Protein AF-0000000067924119 (afdb_homodimer)

Radius of gyration: 19.91 Å; Cα contacts (8 Å, |Δi|>4): 159; chains: 2; bounding box: 33×67×45 Å

Organism: Mesorhizobium plurifarium (NCBI:txid69974)

Secondary structure (DSSP, 8-state):
-HHHH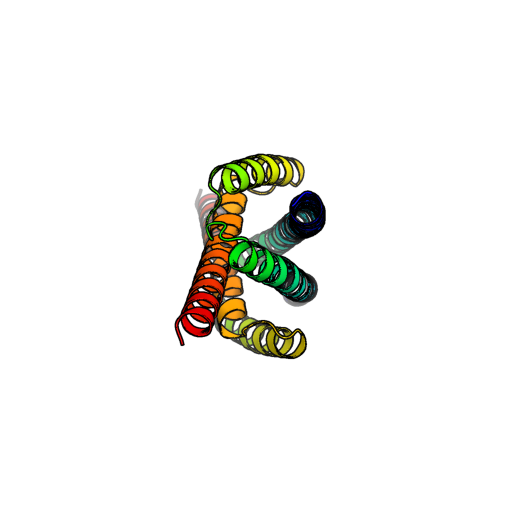HHHHHHHHHHHHHHHHHHHHHHHHHHHHHHHHHHHHHTT--S--HHHHHHHHHHHHHHHHHTT--HHHHHHHHHHHHHHHHHHHHHHHHHHHHHHH-/-HHHHHHHHHHHHHHHHHHHHHHHHHHHHHHHHHHHHHHHHHTT--S--HHHHHHHHHHHHHHHHHTT--HHHHHHHHHHHHHHHHHHHHHHHHHHHHHHH-

Sequence (204 aa):
MADARAILAGYRASIDNIDAALIHMLAERFRCTKAVGVLKAEHGLPPADPAREQQQIARLRQLANDAHLDPDFAEKFLNFVVREVIRHHEQIAAANGAAKAGMADARAILAGYRASIDNIDAALIHMLAERFRCTKAVGVLKAEHGLPPADPAREQQQIARLRQLANDAHLDPDFAEKFLNFVVREVIRHHEQIAAANGAAKAG

InterPro domains:
  IPR002701 Chorismate mutase II, prokaryotic-type [PF01817] (12-89)
  IPR002701 Chorismate mutase II, prokaryotic-type [PS51168] (2-93)
  IPR002701 Chorismate mutase II, prokaryotic-type [SM00830] (12-92)
  IPR010951 Chorismate mutase, bacteria [TIGR01795] (5-97)
  IPR036263 Chorismate mutase type II superfamily [SSF48600] (8-92)
  IPR036979 Chorismate mutase domain superfamily [G3DSA:1.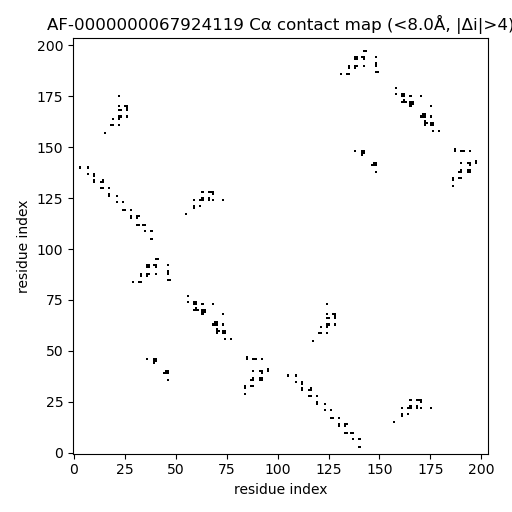20.59.10] (2-101)
  IPR051331 Chorismate mutase-related enzymes [PTHR38041] (10-96)

Nearest PDB structures (foldseek):
  3rmi-assembly1_A-2  TM=9.839E-01  e=6.856E-09  Bartonella henselae str. Houston-1
  5vht-assembly1_B  TM=9.269E-01  e=1.396E-03  Escherichia coli K-12
  2fp2-assembly1_A  TM=8.992E-01  e=6.748E-03  Mycobacterium tuberculosis
  5ts9-assembly1_A  TM=9.121E-01  e=1.150E-01  Paraburkholderia phymatum STM815
  8pni-assembly1_B  TM=8.993E-01  e=4.599E-01  Pseudomonas aeruginosa

Structure (mmCIF, N/CA/C/O backbone):
data_AF-0000000067924119-model_v1
#
loop_
_entity.id
_entity.type
_entity.pdbx_description
1 polymer 'chorismate mutase'
#
loop_
_atom_site.group_PDB
_atom_site.id
_atom_site.type_symbol
_atom_site.label_atom_id
_atom_site.label_alt_id
_atom_site.label_comp_id
_atom_site.label_asym_id
_atom_site.label_entity_id
_atom_site.label_seq_id
_atom_site.pdbx_PDB_ins_code
_atom_site.Cartn_x
_atom_site.Cartn_y
_atom_site.Cartn_z
_atom_site.occupancy
_atom_site.B_iso_or_equiv
_atom_site.auth_seq_id
_atom_site.auth_comp_id
_atom_site.auth_asym_id
_atom_site.auth_atom_id
_atom_site.pdbx_PDB_model_num
ATOM 1 N N . MET A 1 1 ? -7.078 -32.531 -7.367 1 58.53 1 MET A N 1
ATOM 2 C CA . MET A 1 1 ? -7.891 -31.312 -7.531 1 58.53 1 MET A CA 1
ATOM 3 C C . MET A 1 1 ? -8.227 -30.703 -6.176 1 58.53 1 MET A C 1
ATOM 5 O O . MET A 1 1 ? -8.094 -29.484 -5.992 1 58.53 1 MET A O 1
ATOM 9 N N . ALA A 1 2 ? -8.719 -31.531 -5.234 1 71.12 2 ALA A N 1
ATOM 10 C CA . ALA A 1 2 ? -9.062 -31.094 -3.883 1 71.12 2 ALA A CA 1
ATOM 11 C C . ALA A 1 2 ? -7.867 -30.453 -3.193 1 71.12 2 ALA A C 1
ATOM 13 O O . ALA A 1 2 ? -8.008 -29.422 -2.521 1 71.12 2 ALA A O 1
ATOM 14 N N . ASP A 1 3 ? -6.75 -30.844 -3.557 1 85.81 3 ASP A N 1
ATOM 15 C CA . ASP A 1 3 ? -5.523 -30.344 -2.947 1 85.81 3 ASP A CA 1
ATOM 16 C C . ASP A 1 3 ? -5.191 -28.938 -3.451 1 85.81 3 ASP A C 1
ATOM 18 O O . ASP A 1 3 ? -4.91 -28.031 -2.658 1 85.81 3 ASP A O 1
ATOM 22 N N . ALA A 1 4 ? -5.617 -28.703 -4.664 1 88.12 4 ALA A N 1
ATOM 23 C CA . ALA A 1 4 ? -5.328 -27.391 -5.254 1 88.12 4 ALA A CA 1
ATOM 24 C C . ALA A 1 4 ? -6.219 -26.312 -4.652 1 88.12 4 ALA A C 1
ATOM 26 O O . ALA A 1 4 ? -5.766 -25.203 -4.398 1 88.12 4 ALA A O 1
ATOM 27 N N . ARG A 1 5 ? -7.434 -26.719 -4.383 1 91.62 5 ARG A N 1
ATOM 28 C CA . ARG A 1 5 ? -8.375 -25.766 -3.807 1 91.62 5 ARG A CA 1
ATOM 29 C C . ARG A 1 5 ? -7.977 -25.391 -2.383 1 91.62 5 ARG A C 1
ATOM 31 O O . ARG A 1 5 ? -8.109 -24.234 -1.979 1 91.62 5 ARG A O 1
ATOM 38 N N . ALA A 1 6 ? -7.559 -26.359 -1.648 1 95.12 6 ALA A N 1
ATOM 39 C CA . ALA A 1 6 ? -7.125 -26.109 -0.274 1 95.12 6 ALA A CA 1
ATOM 40 C C . ALA A 1 6 ? -5.863 -25.25 -0.239 1 95.12 6 ALA A C 1
ATOM 42 O O . ALA A 1 6 ? -5.73 -24.375 0.612 1 95.12 6 ALA A O 1
ATOM 43 N N . ILE A 1 7 ? -4.996 -25.562 -1.132 1 96.5 7 ILE A N 1
ATOM 44 C CA . ILE A 1 7 ? -3.758 -24.797 -1.223 1 96.5 7 ILE A CA 1
ATOM 45 C C . ILE A 1 7 ? -4.07 -23.359 -1.596 1 96.5 7 ILE A C 1
ATOM 47 O O . ILE A 1 7 ? -3.549 -22.422 -0.983 1 96.5 7 ILE A O 1
ATOM 51 N N . LEU A 1 8 ? -5 -23.188 -2.547 1 97.19 8 LEU A N 1
ATOM 52 C CA . LEU A 1 8 ? -5.426 -21.859 -2.957 1 97.19 8 LEU A CA 1
ATOM 53 C C . LEU A 1 8 ? -6.055 -21.109 -1.791 1 97.19 8 LEU A C 1
ATOM 55 O O . LEU A 1 8 ? -5.754 -19.938 -1.567 1 97.19 8 LEU A O 1
ATOM 59 N N . ALA A 1 9 ? -6.859 -21.781 -1.047 1 96.94 9 ALA A N 1
ATOM 60 C CA . ALA A 1 9 ? -7.523 -21.172 0.102 1 96.94 9 ALA A CA 1
ATOM 61 C C . ALA A 1 9 ? -6.508 -20.719 1.145 1 96.94 9 ALA A C 1
ATOM 63 O O . ALA A 1 9 ? -6.695 -19.688 1.796 1 96.94 9 ALA A O 1
ATOM 64 N N . GLY A 1 10 ? -5.457 -21.453 1.309 1 98.06 10 GLY A N 1
ATOM 65 C CA . GLY A 1 10 ? -4.391 -21.078 2.223 1 98.06 10 GLY A CA 1
ATOM 66 C C . GLY A 1 10 ? -3.68 -19.797 1.817 1 98.06 10 GLY A C 1
ATOM 67 O O . GLY A 1 10 ? -3.455 -18.906 2.65 1 98.06 10 GLY A O 1
ATOM 68 N N . TYR A 1 11 ? -3.389 -19.688 0.542 1 98.12 11 TYR A N 1
ATOM 69 C CA . TYR A 1 11 ? -2.76 -18.469 0.044 1 98.12 11 TYR A CA 1
ATOM 70 C C . TYR A 1 11 ? -3.701 -17.281 0.177 1 98.12 11 TYR A C 1
ATOM 72 O O . TYR A 1 11 ? -3.279 -16.188 0.562 1 98.12 11 TYR A O 1
ATOM 80 N N . ARG A 1 12 ? -4.941 -17.531 -0.057 1 98.12 12 ARG A N 1
ATOM 81 C CA . ARG A 1 12 ? -5.934 -16.453 0.038 1 98.12 12 ARG A CA 1
ATOM 82 C C . ARG A 1 12 ? -6.074 -15.969 1.475 1 98.12 12 ARG A C 1
ATOM 84 O O . ARG A 1 12 ? -6.219 -14.766 1.714 1 98.12 12 ARG A O 1
ATOM 91 N N . ALA A 1 13 ? -5.988 -16.875 2.375 1 98.44 13 ALA A N 1
ATOM 92 C CA . ALA A 1 13 ? -6.035 -16.484 3.781 1 98.44 13 ALA A CA 1
ATOM 93 C C . ALA A 1 13 ? -4.828 -15.625 4.152 1 98.44 13 ALA A C 1
ATOM 95 O O . ALA A 1 13 ? -4.961 -14.641 4.875 1 98.44 13 ALA A O 1
ATOM 96 N N . SER A 1 14 ? -3.68 -16 3.656 1 98.69 14 SER A N 1
ATOM 97 C CA . SER A 1 14 ? -2.475 -15.211 3.898 1 98.69 14 SER A CA 1
ATOM 98 C C . SER A 1 14 ? -2.59 -13.82 3.285 1 98.69 14 SER A C 1
ATOM 100 O O . SER A 1 14 ? -2.275 -12.82 3.936 1 98.69 14 SER A O 1
ATOM 102 N N . ILE A 1 15 ? -3.049 -13.719 2.055 1 98.69 15 ILE A N 1
ATOM 103 C CA . ILE A 1 15 ? -3.201 -12.461 1.341 1 98.69 15 ILE A CA 1
ATOM 104 C C . ILE A 1 15 ? -4.191 -11.562 2.08 1 98.69 15 ILE A C 1
ATOM 106 O O . ILE A 1 15 ? -3.945 -10.367 2.258 1 98.69 15 ILE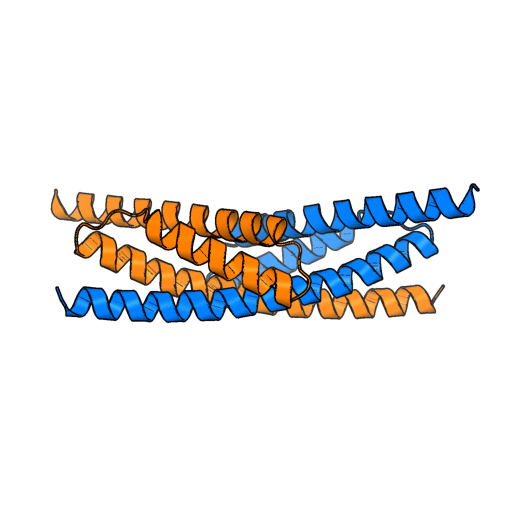 A O 1
ATOM 110 N N . ASP A 1 16 ? -5.262 -12.188 2.596 1 98.62 16 ASP A N 1
ATOM 111 C CA . ASP A 1 16 ? -6.258 -11.422 3.346 1 98.62 16 ASP A CA 1
ATOM 112 C C . ASP A 1 16 ? -5.648 -10.828 4.617 1 98.62 16 ASP A C 1
ATOM 114 O O . ASP A 1 16 ? -5.938 -9.688 4.973 1 98.62 16 ASP A O 1
ATOM 118 N N . ASN A 1 17 ? -4.875 -11.617 5.32 1 98.56 17 ASN A N 1
ATOM 119 C CA . ASN A 1 17 ? -4.219 -11.133 6.531 1 98.56 17 ASN A CA 1
ATOM 120 C C . ASN A 1 17 ? -3.25 -9.992 6.223 1 98.56 17 ASN A C 1
ATOM 122 O O . ASN A 1 17 ? -3.205 -9 6.949 1 98.56 17 ASN A O 1
ATOM 126 N N . ILE A 1 18 ? -2.486 -10.117 5.188 1 98.75 18 ILE A N 1
ATOM 127 C CA . ILE A 1 18 ? -1.526 -9.094 4.793 1 98.75 18 ILE A CA 1
ATOM 128 C C . ILE A 1 18 ? -2.268 -7.812 4.406 1 98.75 18 ILE A C 1
ATOM 130 O O . ILE A 1 18 ? -1.882 -6.715 4.816 1 98.75 18 ILE A O 1
ATOM 134 N N . ASP A 1 19 ? -3.365 -7.988 3.682 1 98.69 19 ASP A N 1
ATOM 135 C CA . ASP A 1 19 ? -4.152 -6.832 3.262 1 98.69 19 ASP A CA 1
ATOM 136 C C . ASP A 1 19 ? -4.691 -6.066 4.469 1 98.69 19 ASP A C 1
ATOM 138 O O . ASP A 1 19 ? -4.723 -4.836 4.469 1 98.69 19 ASP A O 1
ATOM 142 N N . ALA A 1 20 ? -5.125 -6.82 5.504 1 98.56 20 ALA A N 1
ATOM 143 C CA . ALA A 1 20 ? -5.605 -6.168 6.719 1 98.56 20 ALA A CA 1
ATOM 144 C C . ALA A 1 20 ? -4.504 -5.34 7.371 1 98.56 20 ALA A C 1
ATOM 146 O O . ALA A 1 20 ? -4.73 -4.199 7.781 1 98.56 20 ALA A O 1
ATOM 147 N N . ALA A 1 21 ? -3.328 -5.855 7.449 1 98.56 21 ALA A N 1
ATOM 148 C CA . ALA A 1 21 ? -2.188 -5.145 8.023 1 98.56 21 ALA A CA 1
ATOM 149 C C . ALA A 1 21 ? -1.842 -3.908 7.203 1 98.56 21 ALA A C 1
ATOM 151 O O . ALA A 1 21 ? -1.571 -2.84 7.758 1 98.56 21 ALA A O 1
ATOM 152 N N . LEU A 1 22 ? -1.873 -4.062 5.855 1 98.75 22 LEU A N 1
ATOM 153 C CA . LEU A 1 22 ? -1.584 -2.945 4.961 1 98.75 22 LEU A CA 1
ATOM 154 C C . LEU A 1 22 ? -2.557 -1.795 5.195 1 98.75 22 LEU A C 1
ATOM 156 O O . LEU A 1 22 ? -2.146 -0.634 5.262 1 98.75 22 LEU A O 1
ATOM 160 N N . ILE A 1 23 ? -3.834 -2.146 5.359 1 98.69 23 ILE A N 1
ATOM 161 C CA . ILE A 1 23 ? -4.863 -1.132 5.559 1 98.69 23 ILE A CA 1
ATOM 162 C C . ILE A 1 23 ? -4.605 -0.39 6.867 1 98.69 23 ILE A C 1
ATOM 164 O O . ILE A 1 23 ? -4.645 0.842 6.91 1 98.69 23 ILE A O 1
ATOM 168 N N . HIS A 1 24 ? -4.301 -1.082 7.961 1 98.62 24 HIS A N 1
ATOM 169 C CA . HIS A 1 24 ? -4.055 -0.445 9.25 1 98.62 24 HIS A CA 1
ATOM 170 C C . HIS A 1 24 ? -2.783 0.395 9.219 1 98.62 24 HIS A C 1
ATOM 172 O O . HIS A 1 24 ? -2.729 1.469 9.82 1 98.62 24 HIS A O 1
ATOM 178 N N . MET A 1 25 ? -1.761 -0.045 8.477 1 98.62 25 MET A N 1
ATOM 179 C CA . MET A 1 25 ? -0.524 0.718 8.336 1 98.62 25 MET A CA 1
ATOM 180 C C . MET A 1 25 ? -0.753 1.986 7.523 1 98.62 25 MET A C 1
ATOM 182 O O . MET A 1 25 ? -0.244 3.053 7.871 1 98.62 25 MET A O 1
ATOM 186 N N . LEU A 1 26 ? -1.551 1.868 6.457 1 98.75 26 LEU A N 1
ATOM 187 C CA . LEU A 1 26 ? -1.869 3.033 5.641 1 98.75 26 LEU A CA 1
ATOM 188 C C . LEU A 1 26 ? -2.678 4.051 6.438 1 98.75 26 LEU A C 1
ATOM 190 O O . LEU A 1 26 ? -2.449 5.258 6.324 1 98.75 26 LEU A O 1
ATOM 194 N N . ALA A 1 27 ? -3.621 3.557 7.273 1 98.75 27 ALA A N 1
ATOM 195 C CA . ALA A 1 27 ? -4.395 4.457 8.125 1 98.75 27 ALA A CA 1
ATOM 196 C C . ALA A 1 27 ? -3.486 5.234 9.07 1 98.75 27 ALA A C 1
ATOM 198 O O . ALA A 1 27 ? -3.635 6.449 9.227 1 98.75 27 ALA A O 1
ATOM 199 N N . GLU A 1 28 ? -2.568 4.535 9.664 1 98.69 28 GLU A N 1
ATOM 200 C CA . GLU A 1 28 ? -1.633 5.203 10.57 1 98.69 28 GLU A CA 1
ATOM 201 C C . GLU A 1 28 ? -0.733 6.172 9.812 1 98.69 28 GLU A C 1
ATOM 203 O O . GLU A 1 28 ? -0.448 7.27 10.289 1 98.69 28 GLU A O 1
ATOM 208 N N . ARG A 1 29 ? -0.27 5.824 8.664 1 98.81 29 ARG A N 1
ATOM 209 C CA . ARG A 1 29 ? 0.543 6.699 7.828 1 98.81 29 ARG A CA 1
ATOM 210 C C . ARG A 1 29 ? -0.192 8 7.523 1 98.81 29 ARG A C 1
ATOM 212 O O . ARG A 1 29 ? 0.398 9.078 7.574 1 98.81 29 ARG A O 1
ATOM 219 N N . PHE A 1 30 ? -1.491 7.867 7.203 1 98.69 30 PHE A N 1
ATOM 220 C CA . PHE A 1 30 ? -2.281 9.047 6.871 1 98.69 30 PHE A CA 1
ATOM 221 C C . PHE A 1 30 ? -2.529 9.898 8.109 1 98.69 30 PHE A C 1
ATOM 223 O O . PHE A 1 30 ? -2.6 11.125 8.023 1 98.69 30 PHE A O 1
ATOM 230 N N . ARG A 1 31 ? -2.639 9.234 9.281 1 98.19 31 ARG A N 1
ATOM 231 C CA . ARG A 1 31 ? -2.717 10 10.523 1 98.19 31 ARG A CA 1
ATOM 232 C C . ARG A 1 31 ? -1.463 10.852 10.719 1 98.19 31 ARG A C 1
ATOM 234 O O . ARG A 1 31 ? -1.554 12.039 11.016 1 98.19 31 ARG A O 1
ATOM 241 N N . CYS A 1 32 ? -0.302 10.273 10.5 1 98.69 32 CYS A N 1
ATOM 242 C CA . CYS A 1 32 ? 0.962 10.992 10.602 1 98.69 32 CYS A CA 1
ATOM 243 C C . CYS A 1 32 ? 1.039 12.102 9.562 1 98.69 32 CYS A C 1
ATOM 245 O O . CYS A 1 32 ? 1.439 13.227 9.875 1 98.69 32 CYS A O 1
ATOM 247 N N . THR A 1 33 ? 0.626 11.836 8.336 1 98.69 33 THR A N 1
ATOM 248 C CA . THR A 1 33 ? 0.775 12.82 7.27 1 98.69 33 THR A CA 1
ATOM 249 C C . THR A 1 33 ? -0.244 13.945 7.426 1 98.69 33 THR A C 1
ATOM 251 O O . THR A 1 33 ? 0.025 15.094 7.055 1 98.69 33 THR A O 1
ATOM 254 N N . LYS A 1 34 ? -1.361 13.57 8.016 1 98.31 34 LYS A N 1
ATOM 255 C CA . LYS A 1 34 ? -2.299 14.641 8.336 1 98.31 34 LYS A CA 1
ATOM 256 C C . LYS A 1 34 ? -1.688 15.633 9.32 1 98.31 34 LYS A C 1
ATOM 258 O O . LYS A 1 34 ? -1.81 16.844 9.148 1 98.31 34 LYS A O 1
ATOM 263 N N . ALA A 1 35 ? -1.057 15.117 10.352 1 98.19 35 ALA A N 1
ATOM 264 C CA . ALA A 1 35 ? -0.377 15.969 11.328 1 98.19 35 ALA A CA 1
ATOM 265 C C . ALA A 1 35 ? 0.705 16.812 10.656 1 98.19 35 ALA A C 1
ATOM 267 O O . ALA A 1 35 ? 0.875 17.984 10.984 1 98.19 35 ALA A O 1
ATOM 268 N N . VAL A 1 36 ? 1.407 16.281 9.727 1 98.25 36 VAL A N 1
ATOM 269 C CA . VAL A 1 36 ? 2.412 17 8.953 1 98.25 36 VAL A CA 1
ATOM 270 C C . VAL A 1 36 ? 1.745 18.125 8.164 1 98.25 36 VAL A C 1
ATOM 272 O O . VAL A 1 36 ? 2.244 19.25 8.141 1 98.25 36 VAL A O 1
ATOM 275 N N . GLY A 1 37 ? 0.625 17.781 7.508 1 97.88 37 GLY A N 1
ATOM 276 C CA . GLY A 1 37 ? -0.105 18.797 6.758 1 97.88 37 GLY A CA 1
ATOM 277 C C . GLY A 1 37 ? -0.511 19.984 7.605 1 97.88 37 GLY A C 1
ATOM 278 O O . GLY A 1 37 ? -0.372 21.141 7.176 1 97.88 37 GLY A O 1
ATOM 279 N N . VAL A 1 38 ? -0.977 19.672 8.797 1 97.81 38 VAL A N 1
ATOM 280 C CA . VAL A 1 38 ? -1.389 20.719 9.719 1 97.81 38 VAL A CA 1
ATOM 281 C C . VAL A 1 38 ? -0.18 21.578 10.109 1 97.81 38 VAL A C 1
ATOM 283 O O . VAL A 1 38 ? -0.242 22.797 10.078 1 97.81 38 VAL A O 1
ATOM 286 N N . LEU A 1 39 ? 0.886 20.922 10.453 1 97.25 39 LEU A N 1
ATOM 287 C CA . LEU A 1 39 ? 2.115 21.609 10.836 1 97.25 39 LEU A CA 1
ATOM 288 C C . LEU A 1 39 ? 2.6 22.516 9.719 1 97.25 39 LEU A C 1
ATOM 290 O O . LEU A 1 39 ? 2.98 23.672 9.961 1 97.25 39 LEU A O 1
ATOM 294 N N . LYS A 1 40 ? 2.582 22.062 8.5 1 97.06 40 LYS A N 1
ATOM 295 C CA . LYS A 1 40 ? 3.033 22.844 7.352 1 97.06 40 LYS A CA 1
ATOM 296 C C . LYS A 1 40 ? 2.154 24.078 7.152 1 97.06 40 LYS A C 1
ATOM 298 O O . LYS A 1 40 ? 2.66 25.172 6.914 1 97.06 40 LYS A O 1
ATOM 303 N N . ALA A 1 41 ? 0.884 23.828 7.242 1 96.19 41 ALA A N 1
ATOM 304 C CA . ALA A 1 41 ? -0.061 24.938 7.066 1 96.19 41 ALA A CA 1
ATOM 305 C C . ALA A 1 41 ? 0.156 26.016 8.125 1 96.19 41 ALA A C 1
ATOM 307 O O . ALA A 1 41 ? 0.137 27.203 7.812 1 96.19 41 ALA A O 1
ATOM 308 N N . GLU A 1 42 ? 0.384 25.578 9.328 1 95.25 42 GLU A N 1
ATOM 309 C CA . GLU A 1 42 ? 0.577 26.484 10.445 1 95.25 42 GLU A CA 1
ATOM 310 C C . GLU A 1 42 ? 1.849 27.312 10.273 1 95.25 42 GLU A C 1
ATOM 312 O O . GLU A 1 42 ? 1.923 28.453 10.727 1 95.25 42 GLU A O 1
ATOM 317 N N . HIS A 1 43 ? 2.73 26.781 9.547 1 94.31 43 HIS A N 1
ATOM 318 C CA . HIS A 1 43 ? 4.027 27.453 9.469 1 94.31 43 HIS A CA 1
ATOM 319 C C . HIS A 1 43 ? 4.297 27.969 8.055 1 94.31 43 HIS A C 1
ATOM 321 O O . HIS A 1 43 ? 5.43 28.312 7.723 1 94.31 43 HIS A O 1
ATOM 327 N N . GLY A 1 44 ? 3.324 27.906 7.152 1 92.44 44 GLY A N 1
ATOM 328 C CA . GLY A 1 44 ? 3.412 28.469 5.812 1 92.44 44 GLY A CA 1
ATOM 329 C C . GLY A 1 44 ? 4.332 27.672 4.895 1 92.44 44 GLY A C 1
ATOM 330 O O . GLY A 1 44 ? 4.98 28.25 4.02 1 92.44 44 GLY A O 1
ATOM 331 N N . LEU A 1 45 ? 4.461 26.391 5.203 1 93.56 45 LEU A N 1
ATOM 332 C CA . LEU A 1 45 ? 5.258 25.5 4.355 1 93.56 45 LEU A CA 1
ATOM 333 C C . LEU A 1 45 ? 4.406 24.906 3.238 1 93.56 45 LEU A C 1
ATOM 335 O O . LEU A 1 45 ? 3.223 24.625 3.436 1 93.56 45 LEU A O 1
ATOM 339 N N . PRO A 1 46 ? 5.047 24.734 2.066 1 95.81 46 PRO A N 1
ATOM 340 C CA . PRO A 1 46 ? 4.277 24.188 0.946 1 95.81 46 PRO A CA 1
ATOM 341 C C . PRO A 1 46 ? 3.867 22.734 1.17 1 95.81 46 PRO A C 1
ATOM 343 O O . PRO A 1 46 ? 4.586 21.984 1.827 1 95.81 46 PRO A O 1
ATOM 346 N N . PRO A 1 47 ? 2.777 22.344 0.575 1 97.25 47 PRO A N 1
ATOM 347 C CA . PRO A 1 47 ? 2.332 20.953 0.667 1 97.25 47 PRO A CA 1
ATOM 348 C C . PRO A 1 47 ? 3.348 19.969 0.089 1 97.25 47 PRO A C 1
ATOM 350 O O . PRO A 1 47 ? 3.641 18.953 0.708 1 97.25 47 PRO A O 1
ATOM 353 N N . ALA A 1 48 ? 3.861 20.312 -1.019 1 97.25 48 ALA A N 1
ATOM 354 C CA . ALA A 1 48 ? 4.848 19.438 -1.65 1 97.25 48 ALA A CA 1
ATOM 355 C C . ALA A 1 48 ? 6.254 19.75 -1.136 1 97.25 48 ALA A C 1
ATOM 357 O O . ALA A 1 48 ? 6.555 20.875 -0.762 1 97.25 48 ALA A O 1
ATOM 358 N N . ASP A 1 49 ? 7.055 18.734 -1.028 1 97.06 49 ASP A N 1
ATOM 359 C CA . ASP A 1 49 ? 8.461 18.828 -0.665 1 97.06 49 ASP A CA 1
ATOM 360 C C . ASP A 1 49 ? 9.312 17.906 -1.546 1 97.06 49 ASP A C 1
ATOM 362 O O . ASP A 1 49 ? 9.648 16.797 -1.148 1 97.06 49 ASP A O 1
ATOM 366 N N . PRO A 1 50 ? 9.703 18.375 -2.721 1 97.12 50 PRO A N 1
ATOM 367 C CA . PRO A 1 50 ? 10.383 17.531 -3.707 1 97.12 50 PRO A CA 1
ATOM 368 C C . PRO A 1 50 ? 11.648 16.875 -3.156 1 97.12 50 PRO A C 1
ATOM 370 O O . PRO A 1 50 ? 11.969 15.742 -3.516 1 97.12 50 PRO A O 1
ATOM 373 N N . ALA A 1 51 ? 12.391 17.578 -2.34 1 97.25 51 ALA A N 1
ATOM 374 C CA . ALA A 1 51 ? 13.602 17 -1.763 1 97.25 51 ALA A CA 1
ATOM 375 C C . ALA A 1 51 ? 13.273 15.812 -0.861 1 97.25 51 ALA A C 1
ATOM 377 O O . ALA A 1 51 ? 13.945 14.781 -0.915 1 97.25 51 ALA A O 1
ATOM 378 N N . ARG A 1 52 ? 12.234 15.953 -0.079 1 97.56 52 ARG A N 1
ATOM 379 C CA . ARG A 1 52 ? 11.773 14.867 0.784 1 97.56 52 ARG A CA 1
ATOM 380 C C . ARG A 1 52 ? 11.281 13.68 -0.041 1 97.56 52 ARG A C 1
ATOM 382 O O . ARG A 1 52 ? 11.594 12.531 0.272 1 97.56 52 ARG A O 1
ATOM 389 N N . GLU A 1 53 ? 10.555 14.008 -1.095 1 98 53 GLU A N 1
ATOM 390 C CA . GLU A 1 53 ? 10.031 12.953 -1.965 1 98 53 GLU A CA 1
ATOM 391 C C . GLU A 1 53 ? 11.164 12.148 -2.594 1 98 53 GLU A C 1
ATOM 393 O O . GLU A 1 53 ? 11.117 10.914 -2.623 1 98 53 GLU A O 1
ATOM 398 N N . GLN A 1 54 ? 12.18 12.82 -3.012 1 97.81 54 GLN A N 1
ATOM 399 C CA . GLN A 1 54 ? 13.312 12.148 -3.637 1 97.81 54 GLN A CA 1
ATOM 400 C C . GLN A 1 54 ? 14.039 11.25 -2.641 1 97.81 54 GLN A C 1
ATOM 402 O O . GLN A 1 54 ? 14.453 10.141 -2.986 1 97.81 54 GLN A O 1
ATOM 407 N N . GLN A 1 55 ? 14.195 11.703 -1.456 1 98.12 55 GLN A N 1
ATOM 408 C CA . GLN A 1 55 ? 14.812 10.914 -0.396 1 98.12 55 GLN A CA 1
ATOM 409 C C . GLN A 1 55 ? 14.008 9.648 -0.11 1 98.12 55 GLN A C 1
ATOM 411 O O . GLN A 1 55 ? 14.578 8.57 0.058 1 98.12 55 GLN A O 1
ATOM 416 N N . GLN A 1 56 ? 12.695 9.82 -0.031 1 98.44 56 GLN A N 1
ATOM 417 C CA . GLN A 1 56 ? 11.828 8.68 0.234 1 98.44 56 GLN A CA 1
ATOM 418 C C . GLN A 1 56 ? 11.914 7.648 -0.888 1 98.44 56 GLN A C 1
ATOM 420 O O . GLN A 1 56 ? 11.984 6.445 -0.63 1 98.44 56 GLN A O 1
ATOM 425 N N . ILE A 1 57 ? 11.875 8.172 -2.092 1 98.25 57 ILE A N 1
ATOM 426 C CA . ILE A 1 57 ? 11.914 7.281 -3.248 1 98.25 57 ILE A CA 1
ATOM 427 C C . ILE A 1 57 ? 13.211 6.48 -3.238 1 98.25 57 ILE A C 1
ATOM 429 O O . ILE A 1 57 ? 13.195 5.258 -3.406 1 98.25 57 ILE A O 1
ATOM 433 N N . ALA A 1 58 ? 14.328 7.113 -3.047 1 98.38 58 ALA A N 1
ATOM 434 C CA . ALA A 1 58 ? 15.625 6.449 -3.029 1 98.38 58 ALA A CA 1
ATOM 435 C C . ALA A 1 58 ? 15.672 5.367 -1.951 1 98.38 58 ALA A C 1
ATOM 437 O O . ALA A 1 58 ? 16.109 4.242 -2.209 1 98.38 58 ALA A O 1
ATOM 438 N N . ARG A 1 59 ? 15.219 5.707 -0.822 1 98.06 59 ARG A N 1
ATOM 439 C CA . ARG A 1 59 ? 15.203 4.773 0.299 1 98.06 59 ARG A CA 1
ATOM 440 C C . ARG A 1 59 ? 14.297 3.582 0.004 1 98.06 59 ARG A C 1
ATOM 442 O O . ARG A 1 59 ? 14.672 2.436 0.255 1 98.06 59 ARG A O 1
ATOM 449 N N . LEU A 1 60 ? 13.141 3.885 -0.526 1 97.94 60 LEU A N 1
ATOM 450 C CA . LEU A 1 60 ? 12.156 2.836 -0.776 1 97.94 60 LEU A CA 1
ATOM 451 C C . LEU A 1 60 ? 12.648 1.883 -1.861 1 97.94 60 LEU A C 1
ATOM 453 O O . LEU A 1 60 ? 12.406 0.676 -1.788 1 97.94 60 LEU A O 1
ATOM 457 N N . ARG A 1 61 ? 13.273 2.41 -2.861 1 98.31 61 ARG A N 1
ATOM 458 C CA . ARG A 1 61 ? 13.82 1.56 -3.912 1 98.31 61 ARG A CA 1
ATOM 459 C C . ARG A 1 61 ? 14.867 0.604 -3.354 1 98.31 61 ARG A C 1
ATOM 461 O O . ARG A 1 61 ? 14.914 -0.569 -3.73 1 98.31 61 ARG A O 1
ATOM 468 N N . GLN A 1 62 ? 15.688 1.07 -2.451 1 98.38 62 GLN A N 1
ATOM 469 C CA . GLN A 1 62 ? 16.688 0.22 -1.813 1 98.38 62 GLN A CA 1
ATOM 470 C C . GLN A 1 62 ? 16.031 -0.863 -0.965 1 98.38 62 GLN A C 1
ATOM 472 O O . GLN A 1 62 ? 16.422 -2.031 -1.028 1 98.38 62 GLN A O 1
ATOM 477 N N . LEU A 1 63 ? 15.023 -0.496 -0.208 1 98.44 63 LEU A N 1
ATOM 478 C CA . LEU A 1 63 ? 14.281 -1.447 0.609 1 98.44 63 LEU A CA 1
ATOM 479 C C . LEU A 1 63 ? 13.641 -2.523 -0.26 1 98.44 63 LEU A C 1
ATOM 481 O O . LEU A 1 63 ? 13.656 -3.705 0.09 1 98.44 63 LEU A O 1
ATOM 485 N N . ALA A 1 64 ? 13.039 -2.041 -1.356 1 98.62 64 ALA A N 1
ATOM 486 C CA . ALA A 1 64 ? 12.391 -2.969 -2.277 1 98.62 64 ALA A CA 1
ATOM 487 C C . ALA A 1 64 ? 13.383 -3.986 -2.828 1 98.62 64 ALA A C 1
ATOM 489 O O . ALA A 1 64 ? 13.086 -5.18 -2.9 1 98.62 64 ALA A O 1
ATOM 490 N N . ASN A 1 65 ? 14.523 -3.543 -3.211 1 98.25 65 ASN A N 1
ATOM 491 C CA . ASN A 1 65 ? 15.57 -4.441 -3.691 1 98.25 65 ASN A CA 1
ATOM 492 C C . ASN A 1 65 ? 15.93 -5.492 -2.646 1 98.25 65 ASN A C 1
ATOM 494 O O . ASN A 1 65 ? 16 -6.684 -2.957 1 98.25 65 ASN A O 1
ATOM 498 N N . ASP A 1 66 ? 16.109 -5.078 -1.505 1 98.06 66 ASP A N 1
ATOM 499 C CA . ASP A 1 66 ? 16.484 -5.969 -0.41 1 98.06 66 ASP A CA 1
ATOM 500 C C . ASP A 1 66 ? 15.383 -6.988 -0.131 1 98.06 66 ASP A C 1
ATOM 502 O O . ASP A 1 66 ? 15.656 -8.125 0.258 1 98.06 66 ASP A O 1
ATOM 506 N N . ALA A 1 67 ? 14.148 -6.602 -0.348 1 98.12 67 ALA A N 1
ATOM 507 C CA . ALA A 1 67 ? 12.992 -7.438 -0.057 1 98.12 67 ALA A CA 1
ATOM 508 C C . ALA A 1 67 ? 12.609 -8.281 -1.269 1 98.12 67 ALA A C 1
ATOM 510 O O . ALA A 1 67 ? 11.625 -9.031 -1.228 1 98.12 67 ALA A O 1
ATOM 511 N N . HIS A 1 68 ? 13.367 -8.07 -2.389 1 97.56 68 HIS A N 1
ATOM 512 C CA . HIS A 1 68 ? 13.102 -8.773 -3.639 1 97.56 68 HIS A CA 1
ATOM 513 C C . HIS A 1 68 ? 11.75 -8.367 -4.223 1 97.56 68 HIS A C 1
ATOM 515 O O . HIS A 1 68 ? 10.992 -9.211 -4.695 1 97.56 68 HIS A O 1
ATOM 521 N N . LEU A 1 69 ? 11.43 -7.156 -4.055 1 98.06 69 LEU A N 1
ATOM 522 C CA . LEU A 1 69 ? 10.312 -6.48 -4.711 1 98.06 69 LEU A CA 1
ATOM 523 C C . LEU A 1 69 ? 10.812 -5.574 -5.832 1 98.06 69 LEU A C 1
ATOM 525 O O . LEU A 1 69 ? 11.852 -4.922 -5.691 1 98.06 69 LEU A O 1
ATOM 529 N N . ASP A 1 70 ? 10.078 -5.594 -6.941 1 97.81 70 ASP A N 1
ATOM 530 C CA . ASP A 1 70 ? 10.438 -4.719 -8.055 1 97.81 70 ASP A CA 1
ATOM 531 C C . ASP A 1 70 ? 10.523 -3.262 -7.602 1 97.81 70 ASP A C 1
ATOM 533 O O . ASP A 1 70 ? 9.523 -2.674 -7.188 1 97.81 70 ASP A O 1
ATOM 537 N N . PRO A 1 71 ? 11.68 -2.658 -7.668 1 98.31 71 PRO A N 1
ATOM 538 C CA . PRO A 1 71 ? 11.836 -1.276 -7.203 1 98.31 71 PRO A CA 1
ATOM 539 C C . PRO A 1 71 ? 10.969 -0.292 -7.992 1 98.31 71 PRO A C 1
ATOM 541 O O . PRO A 1 71 ? 10.555 0.736 -7.453 1 98.31 71 PRO A O 1
ATOM 544 N N . ASP A 1 72 ? 10.711 -0.58 -9.273 1 98 72 ASP A N 1
ATOM 545 C CA . ASP A 1 72 ? 9.836 0.287 -10.055 1 98 72 ASP A CA 1
ATOM 546 C C . ASP A 1 72 ? 8.406 0.258 -9.5 1 98 72 ASP A C 1
ATOM 548 O O . ASP A 1 72 ? 7.734 1.288 -9.461 1 98 72 ASP A O 1
ATOM 552 N N . PHE A 1 73 ? 7.98 -0.909 -9.125 1 98 73 PHE A N 1
ATOM 553 C CA . PHE A 1 73 ? 6.668 -1.005 -8.5 1 98 73 PHE A CA 1
ATOM 554 C C . PHE A 1 73 ? 6.641 -0.245 -7.176 1 98 73 PHE A C 1
ATOM 556 O O . PHE A 1 73 ? 5.676 0.462 -6.879 1 98 73 PHE A O 1
ATOM 563 N N . ALA A 1 74 ? 7.676 -0.387 -6.375 1 98.19 74 ALA A N 1
ATOM 564 C CA . ALA A 1 74 ? 7.762 0.311 -5.094 1 98.19 74 ALA A CA 1
ATOM 565 C C . ALA A 1 74 ? 7.652 1.821 -5.285 1 98.19 74 ALA A C 1
ATOM 567 O O . ALA A 1 74 ? 6.969 2.502 -4.52 1 98.19 74 ALA A O 1
ATOM 568 N N . GLU A 1 75 ? 8.312 2.311 -6.305 1 98.38 75 GLU A N 1
ATOM 569 C CA . GLU A 1 75 ? 8.242 3.736 -6.609 1 98.38 75 GLU A CA 1
ATOM 570 C C . GLU A 1 75 ? 6.828 4.145 -7.02 1 98.38 75 GLU A C 1
ATOM 572 O O . GLU A 1 75 ? 6.316 5.172 -6.566 1 98.38 75 GLU A O 1
ATOM 577 N N . LYS A 1 76 ? 6.215 3.391 -7.883 1 97.94 76 LYS A N 1
ATOM 578 C CA . LYS A 1 76 ? 4.844 3.672 -8.289 1 97.94 76 LYS A CA 1
ATOM 579 C C . LYS A 1 76 ? 3.9 3.668 -7.09 1 97.94 76 LYS A C 1
ATOM 581 O O . LYS A 1 76 ? 3 4.504 -6.996 1 97.94 76 LYS A O 1
ATOM 586 N N . PHE A 1 77 ? 4.164 2.727 -6.184 1 98.44 77 PHE A N 1
ATOM 587 C CA . PHE A 1 77 ? 3.371 2.609 -4.965 1 98.44 77 PHE A CA 1
ATOM 588 C C . PHE A 1 77 ? 3.506 3.863 -4.109 1 98.44 77 PHE A C 1
ATOM 590 O O . PHE A 1 77 ? 2.504 4.453 -3.697 1 98.44 77 PHE A O 1
ATOM 597 N N . LEU A 1 78 ? 4.734 4.309 -3.848 1 98.12 78 LEU A N 1
ATOM 598 C CA . LEU A 1 78 ? 4.953 5.496 -3.031 1 98.12 78 LEU A CA 1
ATOM 599 C C . LEU A 1 78 ? 4.324 6.727 -3.682 1 98.12 78 LEU A C 1
ATOM 601 O O . LEU A 1 78 ? 3.688 7.535 -3.004 1 98.12 78 LEU A O 1
ATOM 605 N N . ASN A 1 79 ? 4.469 6.824 -5.023 1 97.88 79 ASN A N 1
ATOM 606 C CA . ASN A 1 79 ? 3.885 7.949 -5.746 1 97.88 79 ASN A CA 1
ATOM 607 C C . ASN A 1 79 ? 2.363 7.965 -5.625 1 97.88 79 ASN A C 1
ATOM 609 O O . ASN A 1 79 ? 1.759 9.031 -5.488 1 97.88 79 ASN A O 1
ATOM 613 N N . PHE A 1 80 ? 1.833 6.832 -5.668 1 98.06 80 PHE A N 1
ATOM 614 C CA . PHE A 1 80 ? 0.39 6.684 -5.527 1 98.06 80 PHE A CA 1
ATOM 615 C C . PHE A 1 80 ? -0.076 7.199 -4.172 1 98.06 80 PHE A C 1
ATOM 617 O O . PHE A 1 80 ? -1.047 7.957 -4.09 1 98.06 80 PHE A O 1
ATOM 624 N N . VAL A 1 81 ? 0.62 6.863 -3.086 1 98.38 81 VAL A N 1
ATOM 625 C CA . VAL A 1 81 ? 0.262 7.254 -1.726 1 98.38 81 VAL A CA 1
ATOM 626 C C . VAL A 1 81 ? 0.537 8.742 -1.525 1 98.38 81 VAL A C 1
ATOM 628 O O . VAL A 1 81 ? -0.301 9.469 -0.985 1 98.38 81 VAL A O 1
ATOM 631 N N . VAL A 1 82 ? 1.713 9.227 -2.004 1 98.06 82 VAL A N 1
ATOM 632 C CA . VAL A 1 82 ? 2.148 10.602 -1.777 1 98.06 82 VAL A CA 1
ATOM 633 C C . VAL A 1 82 ? 1.218 11.57 -2.506 1 98.06 82 VAL A C 1
ATOM 635 O O . VAL A 1 82 ? 0.926 12.656 -2.006 1 98.06 82 VAL A O 1
ATOM 638 N N . ARG A 1 83 ? 0.727 11.188 -3.662 1 97.19 83 ARG A N 1
ATOM 639 C CA . ARG A 1 83 ? -0.23 12.023 -4.379 1 97.19 83 ARG A CA 1
ATOM 640 C C . ARG A 1 83 ? -1.468 12.289 -3.531 1 97.19 83 ARG A C 1
ATOM 642 O O . ARG A 1 83 ? -1.954 13.422 -3.473 1 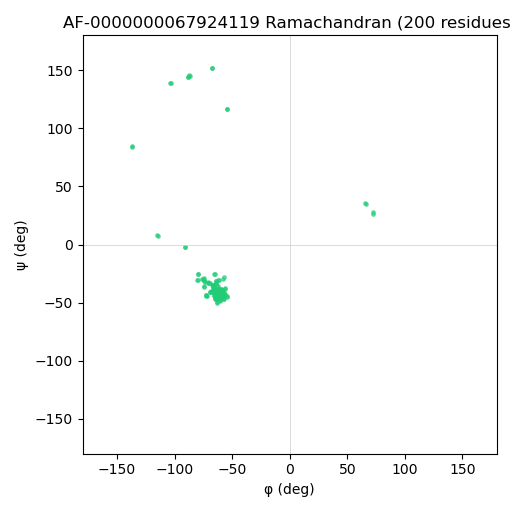97.19 83 ARG A O 1
ATOM 649 N N . GLU A 1 84 ? -1.961 11.219 -2.885 1 97.62 84 GLU A N 1
ATOM 650 C CA . GLU A 1 84 ? -3.119 11.383 -2.012 1 97.62 84 GLU A CA 1
ATOM 651 C C . GLU A 1 84 ? -2.779 12.242 -0.798 1 97.62 84 GLU A C 1
ATOM 653 O O . GLU A 1 84 ? -3.588 13.07 -0.371 1 97.62 84 GLU A O 1
ATOM 658 N N . VAL A 1 85 ? -1.629 12.133 -0.269 1 98.31 85 VAL A N 1
ATOM 659 C CA . VAL A 1 85 ? -1.175 12.906 0.882 1 98.31 85 VAL A CA 1
ATOM 660 C C . VAL A 1 85 ? -1.113 14.383 0.517 1 98.31 85 VAL A C 1
ATOM 662 O O . VAL A 1 85 ? -1.596 15.234 1.268 1 98.31 85 VAL A O 1
ATOM 665 N N . ILE A 1 86 ? -0.518 14.633 -0.668 1 98.25 86 ILE A N 1
ATOM 666 C CA . ILE A 1 86 ? -0.359 16.016 -1.102 1 98.25 86 ILE A CA 1
ATOM 667 C C . ILE A 1 86 ? -1.73 16.641 -1.322 1 98.25 86 ILE A C 1
ATOM 669 O O . ILE A 1 86 ? -1.952 17.812 -0.962 1 98.25 86 ILE A O 1
ATOM 673 N N . ARG A 1 87 ? -2.619 15.945 -1.926 1 97.25 87 ARG A N 1
ATOM 674 C CA . ARG A 1 87 ? -3.984 16.438 -2.098 1 97.25 87 ARG A CA 1
ATOM 675 C C . ARG A 1 87 ? -4.598 16.828 -0.759 1 97.25 87 ARG A C 1
ATOM 677 O O . ARG A 1 87 ? -5.203 17.891 -0.638 1 97.25 87 ARG A O 1
ATOM 684 N N . HIS A 1 88 ? -4.441 16 0.311 1 97.44 88 HIS A N 1
ATOM 685 C CA . HIS A 1 88 ? -4.945 16.297 1.647 1 97.44 88 HIS A CA 1
ATOM 686 C C . HIS A 1 88 ? -4.273 17.531 2.227 1 97.44 88 HIS A C 1
ATOM 688 O O . HIS A 1 88 ? -4.934 18.375 2.852 1 97.44 88 HIS A O 1
ATOM 694 N N . HIS A 1 89 ? -2.938 17.672 1.974 1 97.94 89 HIS A N 1
ATOM 695 C CA . HIS A 1 89 ? -2.221 18.844 2.455 1 97.94 89 HIS A CA 1
ATOM 696 C C . HIS A 1 89 ? -2.771 20.125 1.834 1 97.94 89 HIS A C 1
ATOM 698 O O . HIS A 1 89 ? -2.916 21.141 2.518 1 97.94 89 HIS A O 1
ATOM 704 N N . GLU A 1 90 ? -3.057 20 0.575 1 97.69 90 GLU A N 1
ATOM 705 C CA . GLU A 1 90 ? -3.602 21.156 -0.133 1 97.69 90 GLU A CA 1
ATOM 706 C C . GLU A 1 90 ? -4.957 21.562 0.438 1 97.69 90 GLU A C 1
ATOM 708 O O . GLU A 1 90 ? -5.254 22.75 0.565 1 97.69 90 GLU A O 1
ATOM 713 N N . GLN A 1 91 ? -5.727 20.578 0.731 1 97.25 91 GLN A N 1
ATOM 714 C CA . GLN A 1 91 ? -7.031 20.859 1.326 1 97.25 91 GLN A CA 1
ATOM 715 C C . GLN A 1 91 ? -6.891 21.516 2.693 1 97.25 91 GLN A C 1
ATOM 717 O O . GLN A 1 91 ? -7.613 22.453 3.012 1 97.25 91 GLN A O 1
ATOM 722 N N . ILE A 1 92 ? -6 21.016 3.521 1 96.62 92 ILE A N 1
ATOM 723 C CA . ILE A 1 92 ? -5.758 21.562 4.855 1 96.62 92 ILE A CA 1
ATOM 724 C C . ILE A 1 92 ? -5.266 23 4.75 1 96.62 92 ILE A C 1
ATOM 726 O O . ILE A 1 92 ? -5.727 23.875 5.48 1 96.62 92 ILE A O 1
ATOM 730 N N . ALA A 1 93 ? -4.328 23.219 3.826 1 94.69 93 ALA A N 1
ATOM 731 C CA . ALA A 1 93 ? -3.785 24.562 3.623 1 94.69 93 ALA A CA 1
ATOM 732 C C . ALA A 1 93 ? -4.879 25.531 3.191 1 94.69 93 ALA A C 1
ATOM 734 O O . ALA A 1 93 ? -4.926 26.672 3.664 1 94.69 93 ALA A O 1
ATOM 735 N N . ALA A 1 94 ? -5.711 25.062 2.254 1 94.12 94 ALA A N 1
ATOM 736 C CA . ALA A 1 94 ? -6.801 25.906 1.768 1 94.12 94 ALA A CA 1
ATOM 737 C C . ALA A 1 94 ? -7.762 26.266 2.896 1 94.12 94 ALA A C 1
ATOM 739 O O . ALA A 1 94 ? -8.25 27.406 2.967 1 94.12 94 ALA A O 1
ATOM 740 N N . ALA A 1 95 ? -8 25.297 3.758 1 91.31 95 ALA A N 1
ATOM 741 C CA . ALA A 1 95 ? -8.914 25.516 4.875 1 91.31 95 ALA A CA 1
ATOM 742 C C . ALA A 1 95 ? -8.305 26.453 5.902 1 91.31 95 ALA A C 1
ATOM 744 O O . ALA A 1 95 ? -9.023 27.25 6.527 1 91.31 95 ALA A O 1
ATOM 745 N N . ASN A 1 96 ? -7.062 26.438 6.102 1 86.62 96 ASN A N 1
ATOM 746 C CA . ASN A 1 96 ? -6.359 27.312 7.031 1 86.62 96 ASN A CA 1
ATOM 747 C C . ASN A 1 96 ? -6.285 28.75 6.504 1 86.62 96 ASN A C 1
ATOM 749 O O . ASN A 1 96 ? -6.406 29.703 7.273 1 86.62 96 ASN A O 1
ATOM 753 N N . GLY A 1 97 ? -5.977 28.859 5.199 1 80.44 97 GLY A N 1
ATOM 754 C CA . GLY A 1 97 ? -5.984 30.188 4.602 1 80.44 97 GLY A CA 1
ATOM 755 C C . GLY A 1 97 ? -7.348 30.844 4.637 1 80.44 97 GLY A C 1
ATOM 756 O O . GLY A 1 97 ? -7.457 32.062 4.883 1 80.44 97 GLY A O 1
ATOM 757 N N . ALA A 1 98 ? -8.32 30.062 4.387 1 75.75 98 ALA A N 1
ATOM 758 C CA . ALA A 1 98 ? -9.672 30.594 4.449 1 75.75 98 ALA A CA 1
ATOM 759 C C . ALA A 1 98 ? -10.023 31.047 5.863 1 75.75 98 ALA A C 1
ATOM 761 O O . ALA A 1 98 ? -10.688 32.062 6.051 1 75.75 98 ALA A O 1
ATOM 762 N N . ALA A 1 99 ? -9.539 30.422 6.855 1 72.88 99 ALA A N 1
ATOM 763 C CA . ALA A 1 99 ? -9.828 30.75 8.25 1 72.88 99 ALA A CA 1
ATOM 764 C C . ALA A 1 99 ? -9.094 32.031 8.68 1 72.88 99 ALA A C 1
ATOM 766 O O . ALA A 1 99 ? -9.594 32.781 9.5 1 72.88 99 ALA A O 1
ATOM 767 N N . LYS A 1 100 ? -7.98 32.25 8.125 1 75 100 LYS A N 1
ATOM 768 C CA . LYS A 1 100 ? -7.191 33.438 8.477 1 75 100 LYS A CA 1
ATOM 769 C C . LYS A 1 100 ? -7.707 34.688 7.762 1 75 100 LYS A C 1
ATOM 771 O O . LYS A 1 100 ? -7.578 35.812 8.273 1 75 100 LYS A O 1
ATOM 776 N N . ALA A 1 101 ? -8.266 34.5 6.551 1 74.81 101 ALA A N 1
ATOM 777 C CA . ALA A 1 101 ? -8.75 35.625 5.77 1 74.81 101 ALA A CA 1
ATOM 778 C C . ALA A 1 101 ? -10.117 36.094 6.262 1 74.81 101 ALA A C 1
ATOM 780 O O . ALA A 1 101 ? -10.531 37.219 5.984 1 74.81 101 ALA A O 1
ATOM 781 N N . GLY A 1 102 ? -10.859 35.312 6.852 1 58.06 102 GLY A N 1
ATOM 782 C CA . GLY A 1 102 ? -12.141 35.75 7.375 1 58.06 102 GLY A CA 1
ATOM 783 C C . GLY A 1 102 ? -12.078 36.219 8.82 1 58.06 102 GLY A C 1
ATOM 784 O O . GLY A 1 102 ? -12.641 37.25 9.188 1 58.06 102 GLY A O 1
ATOM 785 N N . MET B 1 1 ? 10.039 27.938 16.125 1 58.56 1 MET B N 1
ATOM 786 C CA . MET B 1 1 ? 10.461 27.422 14.828 1 58.56 1 MET B CA 1
ATOM 787 C C . MET B 1 1 ? 11.219 26.109 14.977 1 58.56 1 MET B C 1
ATOM 789 O O . MET B 1 1 ? 10.945 25.141 14.258 1 58.56 1 MET B O 1
ATOM 793 N N . ALA B 1 2 ? 12.211 26.062 15.891 1 70.75 2 ALA B N 1
ATOM 794 C CA . ALA B 1 2 ? 13.008 24.859 16.172 1 70.75 2 ALA B CA 1
ATOM 795 C C . ALA B 1 2 ? 12.117 23.703 16.594 1 70.75 2 ALA B C 1
ATOM 797 O O . ALA B 1 2 ? 12.328 22.562 16.156 1 70.75 2 ALA B O 1
ATOM 798 N N . ASP B 1 3 ? 11.062 24.047 17.172 1 85.19 3 ASP B N 1
ATOM 799 C CA . ASP B 1 3 ? 10.141 23.031 17.672 1 85.19 3 ASP B CA 1
ATOM 800 C C . ASP B 1 3 ? 9.344 22.391 16.531 1 85.19 3 ASP B C 1
ATOM 802 O O . ASP B 1 3 ? 9.25 21.172 16.438 1 85.19 3 ASP B O 1
ATOM 806 N N . ALA B 1 4 ? 9.141 23.203 15.508 1 88.06 4 ALA B N 1
ATOM 807 C CA . ALA B 1 4 ? 8.375 22.703 14.375 1 88.06 4 ALA B CA 1
ATOM 808 C C . ALA B 1 4 ? 9.195 21.734 13.531 1 88.06 4 ALA B C 1
ATOM 810 O O . ALA B 1 4 ? 8.688 20.719 13.062 1 88.06 4 ALA B O 1
ATOM 811 N N . ARG B 1 5 ? 10.477 22.078 13.461 1 91.69 5 ARG B N 1
ATOM 812 C CA . ARG B 1 5 ? 11.359 21.219 12.688 1 91.69 5 ARG B CA 1
ATOM 813 C C . ARG B 1 5 ? 11.547 19.859 13.367 1 91.69 5 ARG B C 1
ATOM 815 O O . ARG B 1 5 ? 11.602 18.828 12.695 1 91.69 5 ARG B O 1
ATOM 822 N N . ALA B 1 6 ? 11.672 19.875 14.625 1 95.06 6 ALA B N 1
ATOM 823 C CA . ALA B 1 6 ? 11.836 18.641 15.383 1 95.06 6 ALA B CA 1
ATOM 824 C C . ALA B 1 6 ? 10.562 17.781 15.328 1 95.06 6 ALA B C 1
ATOM 826 O O . ALA B 1 6 ? 10.633 16.562 15.211 1 95.06 6 ALA B O 1
ATOM 827 N N . ILE B 1 7 ? 9.484 18.453 15.43 1 96.5 7 ILE B N 1
ATOM 828 C CA . ILE B 1 7 ? 8.195 17.766 15.367 1 96.5 7 ILE B CA 1
ATOM 829 C C . ILE B 1 7 ? 8.023 17.141 13.984 1 96.5 7 ILE B C 1
ATOM 831 O O . ILE B 1 7 ? 7.641 15.977 13.867 1 96.5 7 ILE B O 1
ATOM 835 N N . LEU B 1 8 ? 8.398 17.922 12.953 1 97.19 8 LEU B N 1
ATOM 836 C CA . LEU B 1 8 ? 8.32 17.406 11.586 1 97.19 8 LEU B CA 1
ATOM 837 C C . LEU B 1 8 ? 9.227 16.203 11.406 1 97.19 8 LEU B C 1
ATOM 839 O O . LEU B 1 8 ? 8.82 15.203 10.805 1 97.19 8 LEU B O 1
ATOM 843 N N . ALA B 1 9 ? 10.398 16.266 11.945 1 96.94 9 ALA B N 1
ATOM 844 C CA . ALA B 1 9 ? 11.352 15.172 11.836 1 96.94 9 ALA B CA 1
ATOM 845 C C . ALA B 1 9 ? 10.812 13.914 12.508 1 96.94 9 ALA B C 1
ATOM 847 O O . ALA B 1 9 ? 11.047 12.797 12.039 1 96.94 9 ALA B O 1
ATOM 848 N N . GLY B 1 10 ? 10.102 14.07 13.586 1 98.06 10 GLY B N 1
ATOM 849 C CA . GLY B 1 10 ? 9.477 12.945 14.266 1 98.06 10 GLY B CA 1
ATOM 850 C C . GLY B 1 10 ? 8.422 12.25 13.438 1 98.06 10 GLY B C 1
ATOM 851 O O . GLY B 1 10 ? 8.406 11.023 13.344 1 98.06 10 GLY B O 1
ATOM 852 N N . TYR B 1 11 ? 7.59 13.039 12.797 1 98.12 11 TYR B N 1
ATOM 853 C CA . TYR B 1 11 ? 6.578 12.469 11.922 1 98.12 11 TYR B CA 1
ATOM 854 C C . TYR B 1 11 ? 7.219 11.773 10.727 1 98.12 11 TYR B C 1
ATOM 856 O O . TYR B 1 11 ? 6.793 10.688 10.328 1 98.12 11 TYR B O 1
ATOM 864 N N . ARG B 1 12 ? 8.258 12.359 10.234 1 98.12 12 ARG B N 1
ATOM 865 C CA . ARG B 1 12 ? 8.961 11.781 9.086 1 98.12 12 ARG B CA 1
ATOM 866 C C . ARG B 1 12 ? 9.602 10.445 9.453 1 98.12 12 ARG B C 1
ATOM 868 O O . ARG B 1 12 ? 9.578 9.508 8.656 1 98.12 12 ARG B O 1
ATOM 875 N N . ALA B 1 13 ? 10.102 10.383 10.633 1 98.38 13 ALA B N 1
ATOM 876 C CA . ALA B 1 13 ? 10.664 9.117 11.094 1 98.38 13 ALA B CA 1
ATOM 877 C C . ALA B 1 13 ? 9.594 8.039 11.195 1 98.38 13 ALA B C 1
ATOM 879 O O . ALA B 1 13 ? 9.82 6.887 10.812 1 98.38 13 ALA B O 1
ATOM 880 N N . SER B 1 14 ? 8.453 8.414 11.688 1 98.69 14 SER B N 1
ATOM 881 C CA . SER B 1 14 ? 7.336 7.473 11.773 1 98.69 14 SER B CA 1
ATOM 882 C C . SER B 1 14 ? 6.891 7.016 10.391 1 98.69 14 SER B C 1
ATOM 884 O O . SER B 1 14 ? 6.691 5.824 10.156 1 98.69 14 SER B O 1
ATOM 886 N N . ILE B 1 15 ? 6.734 7.93 9.453 1 98.69 15 ILE B N 1
ATOM 887 C CA . ILE B 1 15 ? 6.305 7.641 8.086 1 98.69 15 ILE B CA 1
ATOM 888 C C . ILE B 1 15 ? 7.312 6.711 7.414 1 98.69 15 ILE B C 1
ATOM 890 O O . ILE B 1 15 ? 6.93 5.742 6.758 1 98.69 15 ILE B O 1
ATOM 894 N N . ASP B 1 16 ? 8.602 6.969 7.68 1 98.62 16 ASP B N 1
ATOM 895 C CA . ASP B 1 16 ? 9.641 6.121 7.109 1 98.62 16 ASP B CA 1
ATOM 896 C C . ASP B 1 16 ? 9.539 4.691 7.633 1 98.62 16 ASP B C 1
ATOM 898 O O . ASP B 1 16 ? 9.711 3.732 6.879 1 98.62 16 ASP B O 1
ATOM 902 N N . ASN B 1 17 ? 9.328 4.555 8.922 1 98.56 17 ASN B N 1
ATOM 903 C CA . ASN B 1 17 ? 9.172 3.23 9.516 1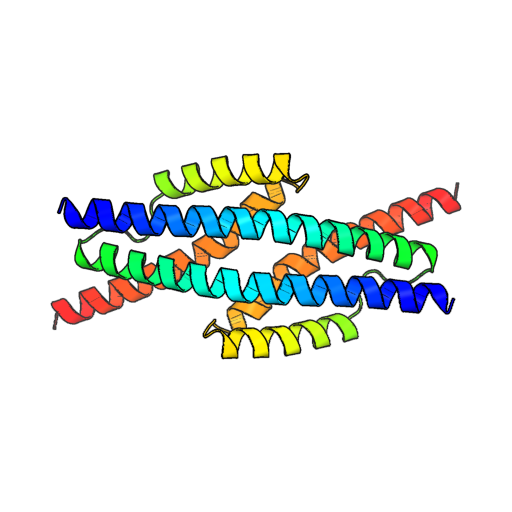 98.56 17 ASN B CA 1
ATOM 904 C C . ASN B 1 17 ? 7.957 2.502 8.953 1 98.56 17 ASN B C 1
ATOM 906 O O . ASN B 1 17 ? 8.031 1.309 8.648 1 98.56 17 ASN B O 1
ATOM 910 N N . ILE B 1 18 ? 6.859 3.176 8.805 1 98.75 18 ILE B N 1
ATOM 911 C CA . ILE B 1 18 ? 5.641 2.584 8.266 1 98.75 18 ILE B CA 1
ATOM 912 C C . ILE B 1 18 ? 5.867 2.166 6.812 1 98.75 18 ILE B C 1
ATOM 914 O O . ILE B 1 18 ? 5.48 1.065 6.41 1 98.75 18 ILE B O 1
ATO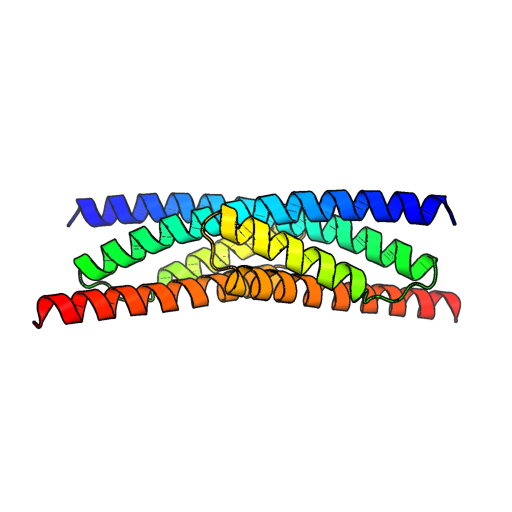M 918 N N . ASP B 1 19 ? 6.547 3.02 6.066 1 98.69 19 ASP B N 1
ATOM 919 C CA . ASP B 1 19 ? 6.82 2.711 4.668 1 98.69 19 ASP B CA 1
ATOM 920 C C . ASP B 1 19 ? 7.66 1.442 4.539 1 98.69 19 ASP B C 1
ATOM 922 O O . ASP B 1 19 ? 7.438 0.633 3.637 1 98.69 19 ASP B O 1
ATOM 926 N N . ALA B 1 20 ? 8.648 1.294 5.457 1 98.62 20 ALA B N 1
ATOM 927 C CA . ALA B 1 20 ? 9.469 0.081 5.438 1 98.62 20 ALA B CA 1
ATOM 928 C C . ALA B 1 20 ? 8.609 -1.159 5.672 1 98.62 20 ALA B C 1
ATOM 930 O O . ALA B 1 20 ? 8.75 -2.164 4.973 1 98.62 20 ALA B O 1
ATOM 931 N N . ALA B 1 21 ? 7.707 -1.112 6.594 1 98.56 21 ALA B N 1
ATOM 932 C CA . ALA B 1 21 ? 6.809 -2.227 6.883 1 98.56 21 ALA B CA 1
ATOM 933 C C . ALA B 1 21 ? 5.902 -2.521 5.691 1 98.56 21 ALA B C 1
ATOM 935 O O . ALA B 1 21 ? 5.691 -3.684 5.336 1 98.56 21 ALA B O 1
ATOM 936 N N . LEU B 1 22 ? 5.383 -1.452 5.055 1 98.75 22 LEU B N 1
ATOM 937 C CA . LEU B 1 22 ? 4.52 -1.604 3.891 1 98.75 22 LEU B CA 1
ATOM 938 C C . LEU B 1 22 ? 5.246 -2.34 2.77 1 98.75 22 LEU B C 1
ATOM 940 O O . LEU B 1 22 ? 4.68 -3.242 2.145 1 98.75 22 LEU B O 1
ATOM 944 N N . ILE B 1 23 ? 6.508 -1.955 2.561 1 98.75 23 ILE B N 1
ATOM 945 C CA . ILE B 1 23 ? 7.293 -2.566 1.493 1 98.75 23 ILE B CA 1
ATOM 946 C C . ILE B 1 23 ? 7.484 -4.055 1.778 1 98.75 23 ILE B C 1
ATOM 948 O O . ILE B 1 23 ? 7.289 -4.891 0.895 1 98.75 23 ILE B O 1
ATOM 952 N N . HIS B 1 24 ? 7.82 -4.445 3.004 1 98.69 24 HIS B N 1
ATOM 953 C CA . HIS B 1 24 ? 8.031 -5.848 3.348 1 98.69 24 HIS B CA 1
ATOM 954 C C . HIS B 1 24 ? 6.73 -6.637 3.27 1 98.69 24 HIS B C 1
ATOM 956 O O . HIS B 1 24 ? 6.727 -7.793 2.844 1 98.69 24 HIS B O 1
ATOM 962 N N . MET B 1 25 ? 5.609 -6.016 3.623 1 98.62 25 MET B N 1
ATOM 963 C CA . MET B 1 25 ? 4.309 -6.676 3.529 1 98.62 25 MET B CA 1
ATOM 964 C C . MET B 1 25 ? 3.906 -6.883 2.072 1 98.62 25 MET B C 1
ATOM 966 O O . MET B 1 25 ? 3.396 -7.945 1.71 1 98.62 25 MET B O 1
ATOM 970 N N . LEU B 1 26 ? 4.16 -5.875 1.236 1 98.75 26 LEU B N 1
ATOM 971 C CA . LEU B 1 26 ? 3.855 -5.996 -0.186 1 98.75 26 LEU B CA 1
ATOM 972 C C . LEU B 1 26 ? 4.707 -7.078 -0.835 1 98.75 26 LEU B C 1
ATOM 974 O O . LEU B 1 26 ? 4.219 -7.844 -1.67 1 98.75 26 LEU B O 1
ATOM 978 N N . ALA B 1 27 ? 6.004 -7.16 -0.43 1 98.75 27 ALA B N 1
ATOM 979 C CA . ALA B 1 27 ? 6.871 -8.211 -0.951 1 98.75 27 ALA B CA 1
ATOM 980 C C . ALA B 1 27 ? 6.32 -9.594 -0.61 1 98.75 27 ALA B C 1
ATOM 982 O O . ALA B 1 27 ? 6.273 -10.477 -1.469 1 98.75 27 ALA B O 1
ATOM 983 N N . GLU B 1 28 ? 5.914 -9.75 0.614 1 98.69 28 GLU B N 1
ATOM 984 C CA . GLU B 1 28 ? 5.348 -11.031 1.022 1 98.69 28 GLU B CA 1
ATOM 985 C C . GLU B 1 28 ? 4.031 -11.312 0.3 1 98.69 28 GLU B C 1
ATOM 987 O O . GLU B 1 28 ? 3.77 -12.445 -0.109 1 98.69 28 GLU B O 1
ATOM 992 N N . ARG B 1 29 ? 3.195 -10.344 0.132 1 98.81 29 ARG B N 1
ATOM 993 C CA . ARG B 1 29 ? 1.942 -10.492 -0.602 1 98.81 29 ARG B CA 1
ATOM 994 C C . ARG B 1 29 ? 2.193 -10.984 -2.023 1 98.81 29 ARG B C 1
ATOM 996 O O . ARG B 1 29 ? 1.476 -11.852 -2.521 1 98.81 29 ARG B O 1
ATOM 1003 N N . PHE B 1 30 ? 3.223 -10.391 -2.664 1 98.69 30 PHE B N 1
ATOM 1004 C CA . PHE B 1 30 ? 3.537 -10.773 -4.035 1 98.69 30 PHE B CA 1
ATOM 1005 C C . PHE B 1 30 ? 4.113 -12.18 -4.086 1 98.69 30 PHE B C 1
ATOM 1007 O O . PHE B 1 30 ? 3.891 -12.914 -5.051 1 98.69 30 PHE B O 1
ATOM 1014 N N . ARG B 1 31 ? 4.867 -12.562 -3.018 1 98.19 31 ARG B N 1
ATOM 1015 C CA . ARG B 1 31 ? 5.312 -13.953 -2.939 1 98.19 31 ARG B CA 1
ATOM 1016 C C . ARG B 1 31 ? 4.121 -14.906 -2.904 1 98.19 31 ARG B C 1
ATOM 1018 O O . ARG B 1 31 ? 4.09 -15.891 -3.643 1 98.19 31 ARG B O 1
ATOM 1025 N N . CYS B 1 32 ? 3.119 -14.609 -2.105 1 98.75 32 CYS B N 1
ATOM 1026 C CA . CYS B 1 32 ? 1.903 -15.414 -2.029 1 98.75 32 CYS B CA 1
ATOM 1027 C C . CYS B 1 32 ? 1.167 -15.414 -3.363 1 98.75 32 CYS B C 1
ATOM 1029 O O . CYS B 1 32 ? 0.728 -16.469 -3.832 1 98.75 32 CYS B O 1
ATOM 1031 N N . THR B 1 33 ? 1.058 -14.273 -4.008 1 98.69 33 THR B N 1
ATOM 1032 C CA . THR B 1 33 ? 0.272 -14.188 -5.234 1 98.69 33 THR B CA 1
ATOM 1033 C C . THR B 1 33 ? 1.01 -14.844 -6.398 1 98.69 33 THR B C 1
ATOM 1035 O O . THR B 1 33 ? 0.384 -15.391 -7.309 1 98.69 33 THR B O 1
ATOM 1038 N N . LYS B 1 34 ? 2.326 -14.773 -6.293 1 98.38 34 LYS B N 1
ATOM 1039 C CA . LYS B 1 34 ? 3.072 -15.531 -7.297 1 98.38 34 LYS B CA 1
ATOM 1040 C C . LYS B 1 34 ? 2.762 -17.016 -7.215 1 98.38 34 LYS B C 1
ATOM 1042 O O . LYS B 1 34 ? 2.549 -17.672 -8.234 1 98.38 34 LYS B O 1
ATOM 1047 N N . ALA B 1 35 ? 2.75 -17.562 -6.008 1 98.25 35 ALA B N 1
ATOM 1048 C CA . ALA B 1 35 ? 2.402 -18.969 -5.805 1 98.25 35 ALA B CA 1
ATOM 1049 C C . ALA B 1 35 ? 0.993 -19.25 -6.309 1 98.25 35 ALA B C 1
ATOM 1051 O O . ALA B 1 35 ? 0.749 -20.312 -6.91 1 98.25 35 ALA B O 1
ATOM 1052 N N . VAL B 1 36 ? 0.079 -18.375 -6.125 1 98.31 36 VAL B N 1
ATOM 1053 C CA . VAL B 1 36 ? -1.282 -18.516 -6.633 1 98.31 36 VAL B CA 1
ATOM 1054 C C . VAL B 1 36 ? -1.264 -18.547 -8.156 1 98.31 36 VAL B C 1
ATOM 1056 O O . VAL B 1 36 ? -1.943 -19.375 -8.773 1 98.31 36 VAL B O 1
ATOM 1059 N N . GLY B 1 37 ? -0.499 -17.625 -8.75 1 97.94 37 GLY B N 1
ATOM 1060 C CA . GLY B 1 37 ? -0.385 -17.594 -10.203 1 97.94 37 GLY B CA 1
ATOM 1061 C C . GLY B 1 37 ? 0.097 -18.922 -10.781 1 97.94 37 GLY B C 1
ATOM 1062 O O . GLY B 1 37 ? -0.442 -19.391 -11.781 1 97.94 37 GLY B O 1
ATOM 1063 N N . VAL B 1 38 ? 1.096 -19.469 -10.102 1 97.88 38 VAL B N 1
ATOM 1064 C CA . VAL B 1 38 ? 1.644 -20.75 -10.539 1 97.88 38 VAL B CA 1
ATOM 1065 C C . VAL B 1 38 ? 0.578 -21.844 -10.422 1 97.88 38 VAL B C 1
ATOM 1067 O O . VAL B 1 38 ? 0.372 -22.625 -11.352 1 97.88 38 VAL B O 1
ATOM 1070 N N . LEU B 1 39 ? -0.079 -21.875 -9.305 1 97.31 39 LEU B N 1
ATOM 1071 C CA . LEU B 1 39 ? -1.134 -22.844 -9.062 1 97.31 39 LEU B CA 1
ATOM 1072 C C . LEU B 1 39 ? -2.227 -22.75 -10.117 1 97.31 39 LEU B C 1
ATOM 1074 O O . LEU B 1 39 ? -2.686 -23.766 -10.648 1 97.31 39 LEU B O 1
ATOM 1078 N N . LYS B 1 40 ? -2.645 -21.562 -10.453 1 97.12 40 LYS B N 1
ATOM 1079 C CA . LYS B 1 40 ? -3.693 -21.344 -11.445 1 97.12 40 LYS B CA 1
ATOM 1080 C C . LYS B 1 40 ? -3.256 -21.844 -12.828 1 97.12 40 LYS B C 1
ATOM 1082 O O . LYS B 1 40 ? -4.023 -22.5 -13.531 1 97.12 40 LYS B O 1
ATOM 1087 N N . ALA B 1 41 ? -2.055 -21.484 -13.156 1 96.25 41 ALA B N 1
ATOM 1088 C CA . ALA B 1 41 ? -1.521 -21.891 -14.445 1 96.25 41 ALA B CA 1
ATOM 1089 C C . ALA B 1 41 ? -1.473 -23.406 -14.562 1 96.25 41 ALA B C 1
ATOM 1091 O O . ALA B 1 41 ? -1.83 -23.969 -15.602 1 96.25 41 ALA B O 1
ATOM 1092 N N . GLU B 1 42 ? -1.062 -24.047 -13.492 1 95.31 42 GLU B N 1
ATOM 1093 C CA . GLU B 1 42 ? -0.932 -25.5 -13.469 1 95.31 42 GLU B CA 1
ATOM 1094 C C . GLU B 1 42 ? -2.291 -26.172 -13.609 1 95.31 42 GLU B C 1
ATOM 1096 O O . GLU B 1 42 ? -2.387 -27.281 -14.156 1 95.31 42 GLU B O 1
ATOM 1101 N N . HIS B 1 43 ? -3.273 -25.484 -13.234 1 94.38 43 HIS B N 1
ATOM 1102 C CA . HIS B 1 43 ? -4.582 -26.125 -13.203 1 94.38 43 HIS B CA 1
ATOM 1103 C C . HIS B 1 43 ? -5.531 -25.5 -14.211 1 94.38 43 HIS B C 1
ATOM 1105 O O . HIS B 1 43 ? -6.742 -25.734 -14.156 1 94.38 43 HIS B O 1
ATOM 1111 N N . GLY B 1 44 ? -5.062 -24.609 -15.07 1 92.5 44 GLY B N 1
ATOM 1112 C CA . GLY B 1 44 ? -5.832 -24.031 -16.156 1 92.5 44 GLY B CA 1
ATOM 1113 C C . GLY B 1 44 ? -6.879 -23.047 -15.695 1 92.5 44 GLY B C 1
ATOM 1114 O O . GLY B 1 44 ? -7.949 -22.922 -16.297 1 92.5 44 GLY B O 1
ATOM 1115 N N . LEU B 1 45 ? -6.594 -22.422 -14.539 1 93.62 45 LEU B N 1
ATOM 1116 C CA . LEU B 1 45 ? -7.48 -21.391 -14.016 1 93.62 45 LEU B CA 1
ATOM 1117 C C . LEU B 1 45 ? -7.098 -20.016 -14.562 1 93.62 45 LEU B C 1
ATOM 1119 O O . LEU B 1 45 ? -5.914 -19.734 -14.766 1 93.62 45 LEU B O 1
ATOM 1123 N N . PRO B 1 46 ? -8.133 -19.188 -14.797 1 95.81 46 PRO B N 1
ATOM 1124 C CA . PRO B 1 46 ? -7.828 -17.859 -15.336 1 95.81 46 PRO B CA 1
ATOM 1125 C C . PRO B 1 46 ? -7.082 -16.984 -14.344 1 95.81 46 PRO B C 1
ATOM 1127 O O . PRO B 1 46 ? -7.281 -17.094 -13.133 1 95.81 46 PRO B O 1
ATOM 1130 N N . PRO B 1 47 ? -6.297 -16.078 -14.867 1 97.25 47 PRO B N 1
ATOM 1131 C CA . PRO B 1 47 ? -5.59 -15.125 -14 1 97.25 47 PRO B CA 1
ATOM 1132 C C . PRO B 1 47 ? -6.539 -14.266 -13.172 1 97.25 47 PRO B C 1
ATOM 1134 O O . PRO B 1 47 ? -6.324 -14.094 -11.969 1 97.25 47 PRO B O 1
ATOM 1137 N N . ALA B 1 48 ? -7.535 -13.805 -13.797 1 97.25 48 ALA B N 1
ATOM 1138 C CA . ALA B 1 48 ? -8.508 -12.969 -13.094 1 97.25 48 ALA B CA 1
ATOM 1139 C C . ALA B 1 48 ? -9.578 -13.82 -12.422 1 97.25 48 ALA B C 1
ATOM 1141 O O . ALA B 1 48 ? -9.906 -14.914 -12.898 1 97.25 48 ALA B O 1
ATOM 1142 N N . ASP B 1 49 ? -10.031 -13.391 -11.289 1 97.06 49 ASP B N 1
ATOM 1143 C CA . ASP B 1 49 ? -11.133 -13.992 -10.539 1 97.06 49 ASP B CA 1
ATOM 1144 C C . ASP B 1 49 ? -12.078 -12.922 -9.992 1 97.06 49 ASP B C 1
ATOM 1146 O O . ASP B 1 49 ? -11.977 -12.539 -8.828 1 97.06 49 ASP B O 1
ATOM 1150 N N . PRO B 1 50 ? -13.023 -12.461 -10.797 1 97.12 50 PRO B N 1
ATOM 1151 C CA . PRO B 1 50 ? -13.875 -11.328 -10.438 1 97.12 50 PRO B CA 1
ATOM 1152 C C . PRO B 1 50 ? -14.625 -11.547 -9.117 1 97.12 50 PRO B C 1
ATOM 1154 O O . PRO B 1 50 ? -14.828 -10.594 -8.359 1 97.12 50 PRO B O 1
ATOM 1157 N N . ALA B 1 51 ? -15.07 -12.734 -8.859 1 97.25 51 ALA B N 1
ATOM 1158 C CA . ALA B 1 51 ? -15.773 -13.016 -7.609 1 97.25 51 ALA B CA 1
ATOM 1159 C C . ALA B 1 51 ? -14.852 -12.812 -6.406 1 97.25 51 ALA B C 1
ATOM 1161 O O . ALA B 1 51 ? -15.258 -12.219 -5.402 1 97.25 51 ALA B O 1
ATOM 1162 N N . ARG B 1 52 ? -13.625 -13.258 -6.531 1 97.56 52 ARG B N 1
ATOM 1163 C CA . ARG B 1 52 ? -12.633 -13.07 -5.477 1 97.56 52 ARG B CA 1
ATOM 1164 C C . ARG B 1 52 ? -12.312 -11.594 -5.281 1 97.56 52 ARG B C 1
ATOM 1166 O O . ARG B 1 52 ? -12.219 -11.117 -4.148 1 97.56 52 ARG B O 1
ATOM 1173 N N . GLU B 1 53 ? -12.188 -10.906 -6.406 1 98 53 GLU B N 1
ATOM 1174 C CA . GLU B 1 53 ? -11.891 -9.477 -6.344 1 98 53 GLU B CA 1
ATOM 1175 C C . GLU B 1 53 ? -12.992 -8.711 -5.617 1 98 53 GLU B C 1
ATOM 1177 O O . GLU B 1 53 ? -12.711 -7.867 -4.77 1 98 53 GLU B O 1
ATOM 1182 N N . GLN B 1 54 ? -14.195 -9.062 -5.887 1 97.81 54 GLN B N 1
ATOM 1183 C CA . GLN B 1 54 ? -15.336 -8.398 -5.254 1 97.81 54 GLN B CA 1
ATOM 1184 C C . GLN B 1 54 ? -15.359 -8.656 -3.752 1 97.81 54 GLN B C 1
ATOM 1186 O O . GLN B 1 54 ? -15.648 -7.758 -2.963 1 97.81 54 GLN B O 1
ATOM 1191 N N . GLN B 1 55 ? -15.078 -9.844 -3.371 1 98.12 55 GLN B N 1
ATOM 1192 C CA . GLN B 1 55 ? -15.008 -10.211 -1.961 1 98.12 55 GLN B CA 1
ATOM 1193 C C . GLN B 1 55 ? -13.922 -9.422 -1.238 1 98.12 55 GLN B C 1
ATOM 1195 O O . GLN B 1 55 ? -14.141 -8.938 -0.123 1 98.12 55 GLN B O 1
ATOM 1200 N N . GLN B 1 56 ? -12.766 -9.336 -1.882 1 98.44 56 GLN B N 1
ATOM 1201 C CA . GLN B 1 56 ? -11.656 -8.594 -1.292 1 98.44 56 GLN B CA 1
ATOM 1202 C C . GLN B 1 56 ? -12 -7.117 -1.125 1 98.44 56 GLN B C 1
ATOM 1204 O O . GLN B 1 56 ? -11.711 -6.523 -0.085 1 98.44 56 GLN B O 1
ATOM 1209 N N . ILE B 1 57 ? -12.586 -6.582 -2.168 1 98.19 57 ILE B N 1
ATOM 1210 C CA . ILE B 1 57 ? -12.938 -5.164 -2.139 1 98.19 57 IL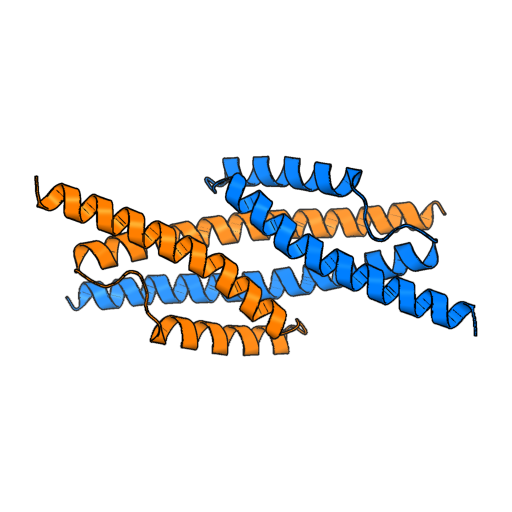E B CA 1
ATOM 1211 C C . ILE B 1 57 ? -13.914 -4.898 -0.998 1 98.19 57 ILE B C 1
ATOM 1213 O O . ILE B 1 57 ? -13.727 -3.965 -0.214 1 98.19 57 ILE B O 1
ATOM 1217 N N . ALA B 1 58 ? -14.953 -5.684 -0.874 1 98.38 58 ALA B N 1
ATOM 1218 C CA . ALA B 1 58 ? -15.953 -5.516 0.175 1 98.38 58 ALA B CA 1
ATOM 1219 C C . ALA B 1 58 ? -15.32 -5.59 1.56 1 98.38 58 ALA B C 1
ATOM 1221 O O . ALA B 1 58 ? -15.586 -4.746 2.418 1 98.38 58 ALA B O 1
ATOM 1222 N N . ARG B 1 59 ? -14.508 -6.523 1.73 1 98.12 59 ARG B N 1
ATOM 1223 C CA . ARG B 1 59 ? -13.82 -6.711 3.006 1 98.12 59 ARG B CA 1
ATOM 1224 C C . ARG B 1 59 ? -12.906 -5.531 3.316 1 98.12 59 ARG B C 1
ATOM 1226 O O . ARG B 1 59 ? -12.898 -5.027 4.441 1 98.12 59 ARG B O 1
ATOM 1233 N N . LEU B 1 60 ? -12.18 -5.129 2.316 1 97.94 60 LEU B N 1
ATOM 1234 C CA . LEU B 1 60 ? -11.211 -4.059 2.514 1 97.94 60 LEU B CA 1
ATOM 1235 C C . LEU B 1 60 ? -11.914 -2.74 2.822 1 97.94 60 LEU B C 1
ATOM 1237 O O . LEU B 1 60 ? -11.422 -1.945 3.629 1 97.94 60 LEU B O 1
ATOM 1241 N N . ARG B 1 61 ? -13 -2.494 2.174 1 98.31 61 ARG B N 1
ATOM 1242 C CA . ARG B 1 61 ? -13.766 -1.28 2.451 1 98.31 61 ARG B CA 1
ATOM 1243 C C . ARG B 1 61 ? -14.258 -1.261 3.895 1 98.31 61 ARG B C 1
ATOM 1245 O O . ARG B 1 61 ? -14.219 -0.219 4.555 1 98.31 61 ARG B O 1
ATOM 1252 N N . GLN B 1 62 ? -14.68 -2.383 4.398 1 98.38 62 GLN B N 1
ATOM 1253 C CA . GLN B 1 62 ? -15.117 -2.48 5.789 1 98.38 62 GLN B CA 1
ATOM 1254 C C . GLN B 1 62 ? -13.953 -2.242 6.746 1 98.38 62 GLN B C 1
ATOM 1256 O O . GLN B 1 62 ? -14.086 -1.502 7.727 1 98.38 62 GLN B O 1
ATOM 1261 N N . LEU B 1 63 ? -12.812 -2.832 6.465 1 98.44 63 LEU B N 1
ATOM 1262 C CA . LEU B 1 63 ? -11.617 -2.643 7.273 1 98.44 63 LEU B CA 1
ATOM 1263 C C . LEU B 1 63 ? -11.203 -1.174 7.301 1 98.44 63 LEU B C 1
ATOM 1265 O O . LEU B 1 63 ? -10.836 -0.648 8.352 1 98.44 63 LEU B O 1
ATOM 1269 N N . ALA B 1 64 ? -11.258 -0.58 6.094 1 98.62 64 ALA B N 1
ATOM 1270 C CA . ALA B 1 64 ? -10.891 0.83 5.984 1 98.62 64 ALA B CA 1
ATOM 1271 C C . ALA B 1 64 ? -11.797 1.701 6.844 1 98.62 64 ALA B C 1
ATOM 1273 O O . ALA B 1 64 ? -11.328 2.605 7.539 1 98.62 64 ALA B O 1
ATOM 1274 N N . ASN B 1 65 ? -13.055 1.452 6.816 1 98.19 65 ASN B N 1
ATOM 1275 C CA . ASN B 1 65 ? -14 2.186 7.648 1 98.19 65 ASN B CA 1
ATOM 1276 C C . ASN B 1 65 ? -13.656 2.057 9.133 1 98.19 65 ASN B C 1
ATOM 1278 O O . ASN B 1 65 ? -13.609 3.057 9.852 1 98.19 65 ASN B O 1
ATOM 1282 N N . ASP B 1 66 ? -13.406 0.922 9.531 1 98.06 66 ASP B N 1
ATOM 1283 C CA . ASP B 1 66 ? -13.078 0.648 10.93 1 98.06 66 ASP B CA 1
ATOM 1284 C C . ASP B 1 66 ? -11.781 1.339 11.344 1 98.06 66 ASP B C 1
ATOM 1286 O O . ASP B 1 66 ? -11.633 1.758 12.492 1 98.06 66 ASP B O 1
ATOM 1290 N N . ALA B 1 67 ? -10.875 1.483 10.406 1 98.06 67 ALA B N 1
ATOM 1291 C CA . ALA B 1 67 ? -9.562 2.059 10.672 1 98.06 67 ALA B CA 1
ATOM 1292 C C . ALA B 1 67 ? -9.57 3.568 10.461 1 98.06 67 ALA B C 1
ATOM 1294 O O . ALA B 1 67 ? -8.531 4.227 10.594 1 98.06 67 ALA B O 1
ATOM 1295 N N . HIS B 1 68 ? -10.758 4.094 10.023 1 97.5 68 HIS B N 1
ATOM 1296 C CA . HIS B 1 68 ? -10.914 5.516 9.742 1 97.5 68 HIS B CA 1
ATOM 1297 C C . HIS B 1 68 ? -10.062 5.938 8.547 1 97.5 68 HIS B C 1
ATOM 1299 O O . HIS B 1 68 ? -9.43 6.992 8.57 1 97.5 68 HIS B O 1
ATOM 1305 N N . LEU B 1 69 ? -9.938 5.074 7.633 1 98.06 69 LEU B N 1
ATOM 1306 C CA . LEU B 1 69 ? -9.383 5.324 6.309 1 98.06 69 LEU B CA 1
ATOM 1307 C C . LEU B 1 69 ? -10.484 5.434 5.262 1 98.06 69 LEU B C 1
ATOM 1309 O O . LEU B 1 69 ? -11.469 4.688 5.312 1 98.06 69 LEU B O 1
ATOM 1313 N N . ASP B 1 70 ? -10.32 6.398 4.363 1 97.81 70 ASP B N 1
ATOM 1314 C CA . ASP B 1 70 ? -11.297 6.551 3.285 1 97.81 70 ASP B CA 1
ATOM 1315 C C . ASP B 1 70 ? -11.469 5.242 2.516 1 97.81 70 ASP B C 1
ATOM 1317 O O . ASP B 1 70 ? -10.531 4.762 1.879 1 97.81 70 ASP B O 1
ATOM 1321 N N . PRO B 1 71 ? -12.641 4.656 2.539 1 98.31 71 PRO B N 1
ATOM 1322 C CA . PRO B 1 71 ? -12.852 3.375 1.859 1 98.31 71 PRO B CA 1
ATOM 1323 C C . PRO B 1 71 ? -12.633 3.463 0.351 1 98.31 71 PRO B C 1
ATOM 1325 O O . PRO B 1 71 ? -12.242 2.479 -0.279 1 98.31 71 PRO B O 1
ATOM 1328 N N . ASP B 1 72 ? -12.898 4.637 -0.253 1 98 72 ASP B N 1
ATOM 1329 C CA . ASP B 1 72 ? -12.633 4.801 -1.68 1 98 72 ASP B CA 1
ATOM 1330 C C . ASP B 1 72 ? -11.141 4.707 -1.975 1 98 72 ASP B C 1
ATOM 1332 O O . ASP B 1 72 ? -10.734 4.133 -2.986 1 98 72 ASP B O 1
ATOM 1336 N N . PHE B 1 73 ? -10.359 5.297 -1.115 1 98 73 PHE B N 1
ATOM 1337 C CA . PHE B 1 73 ? -8.914 5.172 -1.273 1 98 73 PHE B CA 1
ATOM 1338 C C . PHE B 1 73 ? -8.477 3.723 -1.111 1 98 73 PHE B C 1
ATOM 1340 O O . PHE B 1 73 ? -7.641 3.234 -1.874 1 98 73 PHE B O 1
ATOM 1347 N N . ALA B 1 74 ? -9.016 3.033 -0.118 1 98.19 74 ALA B N 1
ATOM 1348 C CA . ALA B 1 74 ? -8.672 1.631 0.112 1 98.19 74 ALA B CA 1
ATOM 1349 C C . ALA B 1 74 ? -8.969 0.785 -1.124 1 98.19 74 ALA B C 1
ATOM 1351 O O . ALA B 1 74 ? -8.172 -0.079 -1.495 1 98.19 74 ALA B O 1
ATOM 1352 N N . GLU B 1 75 ? -10.086 1.064 -1.743 1 98.38 75 GLU B N 1
ATOM 1353 C CA . GLU B 1 75 ? -10.445 0.35 -2.965 1 98.38 75 GLU B CA 1
ATOM 1354 C C . GLU B 1 75 ? -9.461 0.658 -4.09 1 98.38 75 GLU B C 1
ATOM 1356 O O . GLU B 1 75 ? -9.023 -0.246 -4.805 1 98.38 75 GLU B O 1
ATOM 1361 N N . LYS B 1 76 ? -9.148 1.907 -4.289 1 97.94 76 LYS B N 1
ATOM 1362 C CA . LYS B 1 76 ? -8.172 2.289 -5.309 1 97.94 76 LYS B CA 1
ATOM 1363 C C . LYS B 1 76 ? -6.824 1.619 -5.062 1 97.94 76 LYS B C 1
ATOM 1365 O O . LYS B 1 76 ? -6.164 1.178 -6.004 1 97.94 76 LYS B O 1
ATOM 1370 N N . PHE B 1 77 ? -6.477 1.543 -3.77 1 98.44 77 PHE B N 1
ATOM 1371 C CA . PHE B 1 77 ? -5.23 0.903 -3.371 1 98.44 77 PHE B CA 1
ATOM 1372 C C . PHE B 1 77 ? -5.234 -0.573 -3.75 1 98.44 77 PHE B C 1
ATOM 1374 O O . PHE B 1 77 ? -4.293 -1.059 -4.383 1 98.44 77 PHE B O 1
ATOM 1381 N N . LEU B 1 78 ? -6.289 -1.297 -3.4 1 98.12 78 LEU B N 1
ATOM 1382 C CA . LEU B 1 78 ? -6.367 -2.719 -3.721 1 98.12 78 LEU B CA 1
ATOM 1383 C C . LEU B 1 78 ? -6.344 -2.939 -5.23 1 98.12 78 LEU B C 1
ATOM 1385 O O . LEU B 1 78 ? -5.652 -3.834 -5.719 1 98.12 78 LEU B O 1
ATOM 1389 N N . ASN B 1 79 ? -7.07 -2.08 -5.973 1 97.88 79 ASN B N 1
ATOM 1390 C CA . ASN B 1 79 ? -7.098 -2.189 -7.426 1 97.88 79 ASN B CA 1
ATOM 1391 C C . ASN B 1 79 ? -5.711 -1.983 -8.031 1 97.88 79 ASN B C 1
ATOM 1393 O O . ASN B 1 79 ? -5.336 -2.668 -8.984 1 97.88 79 ASN B O 1
ATOM 1397 N N . PHE B 1 80 ? -5.031 -1.086 -7.473 1 98.06 80 PHE B N 1
ATOM 1398 C CA . PHE B 1 80 ? -3.668 -0.802 -7.91 1 98.06 80 PHE B CA 1
ATOM 1399 C C . PHE B 1 80 ? -2.781 -2.029 -7.75 1 98.06 80 PHE B C 1
ATOM 1401 O O . PHE B 1 80 ? -2.047 -2.398 -8.664 1 98.06 80 PHE B O 1
ATOM 1408 N N . VAL B 1 81 ? -2.855 -2.729 -6.609 1 98.38 81 VAL B N 1
ATOM 1409 C CA . VAL B 1 81 ? -2.033 -3.895 -6.309 1 98.38 81 VAL B CA 1
ATOM 1410 C C . VAL B 1 81 ? -2.492 -5.082 -7.152 1 98.38 81 VAL B C 1
ATOM 1412 O O . VAL B 1 81 ? -1.669 -5.785 -7.742 1 98.38 81 VAL B O 1
ATOM 1415 N N . VAL B 1 82 ? -3.826 -5.301 -7.254 1 98.06 82 VAL B N 1
ATOM 1416 C CA . VAL B 1 82 ? -4.391 -6.461 -7.93 1 98.06 82 VAL B CA 1
ATOM 1417 C C . VAL B 1 82 ? -4.078 -6.387 -9.422 1 98.06 82 VAL B C 1
ATOM 1419 O O . VAL B 1 82 ? -3.828 -7.414 -10.062 1 98.06 82 VAL B O 1
ATOM 1422 N N . ARG B 1 83 ? -4.07 -5.207 -9.992 1 97.19 83 ARG B N 1
ATOM 1423 C CA . ARG B 1 83 ? -3.709 -5.055 -11.398 1 97.19 83 ARG B CA 1
ATOM 1424 C C . ARG B 1 83 ? -2.309 -5.594 -11.664 1 97.19 83 ARG B C 1
ATOM 1426 O O . ARG B 1 83 ? -2.084 -6.285 -12.656 1 97.19 83 ARG B O 1
ATOM 1433 N N . GLU B 1 84 ? -1.374 -5.242 -10.75 1 97.62 84 GLU B N 1
ATOM 1434 C CA . GLU B 1 84 ? -0.013 -5.75 -10.898 1 97.62 84 GLU B CA 1
ATOM 1435 C C . GLU B 1 84 ? 0.035 -7.262 -10.719 1 97.62 84 GLU B C 1
ATOM 1437 O O . GLU B 1 84 ? 0.761 -7.957 -11.43 1 97.62 84 GLU B O 1
ATOM 1442 N N . VAL B 1 85 ? -0.726 -7.805 -9.852 1 98.31 85 VAL B N 1
ATOM 1443 C CA . VAL B 1 85 ? -0.785 -9.242 -9.594 1 98.31 85 VAL B CA 1
ATOM 1444 C C . VAL B 1 85 ? -1.298 -9.969 -10.836 1 98.31 85 VAL B C 1
ATOM 1446 O O . VAL B 1 85 ? -0.721 -10.977 -11.25 1 98.31 85 VAL B O 1
ATOM 1449 N N . ILE B 1 86 ? -2.375 -9.406 -11.391 1 98.25 86 ILE B N 1
ATOM 1450 C CA . ILE B 1 86 ? -2.982 -10.039 -12.555 1 98.25 86 ILE B CA 1
ATOM 1451 C C . ILE B 1 86 ? -2 -10.023 -13.727 1 98.25 86 ILE B C 1
ATOM 1453 O O . ILE B 1 86 ? -1.885 -11 -14.461 1 98.25 86 ILE B O 1
ATOM 1457 N N . ARG B 1 87 ? -1.347 -8.945 -13.922 1 97.31 87 ARG B N 1
ATOM 1458 C CA . ARG B 1 87 ? -0.321 -8.867 -14.961 1 97.31 87 ARG B CA 1
ATOM 1459 C C . ARG B 1 87 ? 0.718 -9.969 -14.781 1 97.31 87 ARG B C 1
ATOM 1461 O O . ARG B 1 87 ? 1.086 -10.641 -15.742 1 97.31 87 ARG B O 1
ATOM 1468 N N . HIS B 1 88 ? 1.211 -10.211 -13.547 1 97.5 88 HIS B N 1
ATOM 1469 C CA . HIS B 1 88 ? 2.17 -11.273 -13.25 1 97.5 88 HIS 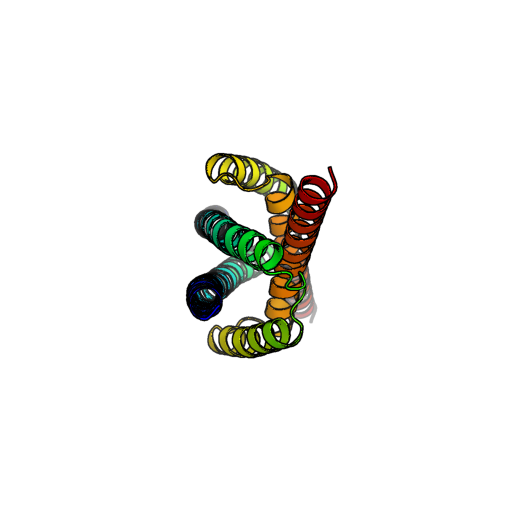B CA 1
ATOM 1470 C C . HIS B 1 88 ? 1.581 -12.648 -13.539 1 97.5 88 HIS B C 1
ATOM 1472 O O . HIS B 1 88 ? 2.264 -13.516 -14.086 1 97.5 88 HIS B O 1
ATOM 1478 N N . HIS B 1 89 ? 0.27 -12.828 -13.195 1 98 89 HIS B N 1
ATOM 1479 C CA . HIS B 1 89 ? -0.389 -14.102 -13.469 1 98 89 HIS B CA 1
ATOM 1480 C C . HIS B 1 89 ? -0.431 -14.383 -14.969 1 98 89 HIS B C 1
ATOM 1482 O O . HIS B 1 89 ? -0.213 -15.523 -15.391 1 98 89 HIS B O 1
ATOM 1488 N N . GLU B 1 90 ? -0.706 -13.352 -15.695 1 97.69 90 GLU B N 1
ATOM 1489 C CA . GLU B 1 90 ? -0.763 -13.492 -17.141 1 97.69 90 GLU B CA 1
ATOM 1490 C C . GLU B 1 90 ? 0.594 -13.898 -17.719 1 97.69 90 GLU B C 1
ATOM 1492 O O . GLU B 1 90 ? 0.667 -14.727 -18.625 1 97.69 90 GLU B O 1
ATOM 1497 N N . GLN B 1 91 ? 1.595 -13.305 -17.188 1 97.25 91 GLN B N 1
ATOM 1498 C CA . GLN B 1 91 ? 2.945 -13.648 -17.609 1 97.25 91 GLN B CA 1
ATOM 1499 C C . GLN B 1 91 ? 3.279 -15.102 -17.281 1 97.25 91 GLN B C 1
ATOM 1501 O O . GLN B 1 91 ? 3.859 -15.812 -18.109 1 97.25 91 GLN B O 1
ATOM 1506 N N . ILE B 1 92 ? 2.951 -15.547 -16.094 1 96.62 92 ILE B N 1
ATOM 1507 C CA . ILE B 1 92 ? 3.207 -16.906 -15.656 1 96.62 92 ILE B CA 1
ATOM 1508 C C . ILE B 1 92 ? 2.438 -17.891 -16.547 1 96.62 92 ILE B C 1
ATOM 1510 O O . ILE B 1 92 ? 2.986 -18.906 -16.984 1 96.62 92 ILE B O 1
ATOM 1514 N N . ALA B 1 93 ? 1.173 -17.562 -16.797 1 94.69 93 ALA B N 1
ATOM 1515 C CA . ALA B 1 93 ? 0.337 -18.422 -17.641 1 94.69 93 ALA B CA 1
ATOM 1516 C C . ALA B 1 93 ? 0.913 -18.531 -19.047 1 94.69 93 ALA B C 1
ATOM 1518 O O . ALA B 1 93 ? 0.927 -19.625 -19.625 1 94.69 93 ALA B O 1
ATOM 1519 N N . ALA B 1 94 ? 1.337 -17.391 -19.578 1 94.12 94 ALA B N 1
ATOM 1520 C CA . ALA B 1 94 ? 1.915 -17.375 -20.922 1 94.12 94 ALA B CA 1
ATOM 1521 C C . ALA B 1 94 ? 3.176 -18.234 -20.984 1 94.12 94 ALA B C 1
ATOM 1523 O O . ALA B 1 94 ? 3.41 -18.922 -21.969 1 94.12 94 ALA B O 1
ATOM 1524 N N . ALA B 1 95 ? 3.961 -18.141 -19.922 1 91.19 95 ALA B N 1
ATOM 1525 C CA . ALA B 1 95 ? 5.203 -18.906 -19.875 1 91.19 95 ALA B CA 1
ATOM 1526 C C . ALA B 1 95 ? 4.922 -20.406 -19.734 1 91.19 95 ALA B C 1
ATOM 1528 O O . ALA B 1 95 ? 5.664 -21.234 -20.266 1 91.19 95 ALA B O 1
ATOM 1529 N N . ASN B 1 96 ? 3.91 -20.797 -19.078 1 86.5 96 ASN B N 1
ATOM 1530 C CA . ASN B 1 96 ? 3.518 -22.188 -18.906 1 86.5 96 ASN B CA 1
ATOM 1531 C C . ASN B 1 96 ? 2.939 -22.766 -20.188 1 86.5 96 ASN B C 1
ATOM 1533 O O . ASN B 1 96 ? 3.184 -23.938 -20.516 1 86.5 96 ASN B O 1
ATOM 1537 N N . GLY B 1 97 ? 2.072 -21.969 -20.844 1 80.06 97 GLY B N 1
ATOM 1538 C CA . GLY B 1 97 ? 1.554 -22.422 -22.125 1 80.06 97 GLY B CA 1
ATOM 1539 C C . GLY B 1 97 ? 2.635 -22.609 -23.172 1 80.06 97 GLY B C 1
ATOM 1540 O O . GLY B 1 97 ? 2.592 -23.562 -23.953 1 80.06 97 GLY B O 1
ATOM 1541 N N . ALA B 1 98 ? 3.533 -21.703 -23.156 1 75.38 98 ALA B N 1
ATOM 1542 C CA . ALA B 1 98 ? 4.648 -21.828 -24.094 1 75.38 98 ALA B CA 1
ATOM 1543 C C . ALA B 1 98 ? 5.473 -23.078 -23.797 1 75.38 98 ALA B C 1
ATOM 1545 O O . ALA B 1 98 ? 5.93 -23.75 -24.719 1 75.38 98 ALA B O 1
ATOM 1546 N N . ALA B 1 99 ? 5.598 -23.469 -22.609 1 72.62 99 ALA B N 1
ATOM 1547 C CA . ALA B 1 99 ? 6.383 -24.641 -22.203 1 72.62 99 ALA B CA 1
ATOM 1548 C C . ALA B 1 99 ? 5.668 -25.938 -22.578 1 72.62 99 ALA B C 1
ATOM 1550 O O . ALA B 1 99 ? 6.309 -26.938 -22.906 1 72.62 99 ALA B O 1
ATOM 1551 N N . LYS B 1 100 ? 4.41 -25.922 -22.562 1 74.5 100 LYS B N 1
ATOM 1552 C CA . LYS B 1 100 ? 3.637 -27.125 -22.875 1 74.5 100 LYS B CA 1
ATOM 1553 C C . LYS B 1 100 ? 3.529 -27.328 -24.391 1 74.5 100 LYS B C 1
ATOM 1555 O O . LYS B 1 100 ? 3.432 -28.469 -24.859 1 74.5 100 LYS B O 1
ATOM 1560 N N . ALA B 1 101 ? 3.531 -26.219 -25.156 1 74.56 101 ALA B N 1
ATOM 1561 C CA . ALA B 1 101 ? 3.389 -26.312 -26.609 1 74.56 101 ALA B CA 1
ATOM 1562 C C . ALA B 1 101 ? 4.715 -26.688 -27.266 1 74.56 101 ALA B C 1
ATOM 1564 O O . ALA B 1 101 ? 4.734 -27.156 -28.406 1 74.56 101 ALA B O 1
ATOM 1565 N N . GLY B 1 102 ? 5.773 -26.422 -26.703 1 57.84 102 GLY B N 1
ATOM 1566 C CA . GLY B 1 102 ? 7.043 -26.828 -27.281 1 57.84 102 GLY B CA 1
ATOM 1567 C C . GLY B 1 102 ? 7.516 -28.188 -26.797 1 57.84 102 GLY B C 1
ATOM 1568 O O . GLY B 1 102 ? 7.957 -29.016 -27.594 1 57.84 102 GLY B O 1
#

pLDDT: mean 95.15, std 7.8, range [57.84, 98.81]

Foldseek 3Di:
DVVVVVVVVVVVVVVVVVVVVVVVVLVVVLVVLLVVLLVCLVVVHALDDVVVLVVVLVVQLVVCVVVVHHSVVSNVVSVVSSVVSSVSSVVSNVVSVVVVVD/DVVVVVVVVVVVVVVVVVVVVVVVVLVVVLVVLLVVLLVCLVVVHALDDVVVLVVVLVVQLVVCVVVVHHSVVSNVVSVVSSVVSSVSSVVSNVVSVVVVVD

Solvent-accessible surface area (backbone atoms only — not comparable to full-atom values): 10722 Å² total; per-residue (Å²): 110,73,63,56,54,53,53,49,52,52,41,49,50,51,43,52,52,48,51,53,52,49,50,51,48,50,28,50,44,49,53,44,49,49,54,48,27,52,53,27,44,76,67,74,44,67,62,71,52,69,69,59,52,52,52,50,44,55,51,43,32,52,51,19,51,75,54,72,28,63,34,69,57,45,44,54,52,50,51,56,53,48,52,55,49,36,53,51,18,47,51,49,33,53,54,52,52,53,62,72,73,104,109,73,63,54,54,53,52,48,50,52,43,50,51,52,44,51,54,47,50,52,52,47,50,52,48,50,28,50,43,49,53,44,49,49,52,47,28,52,53,26,44,77,67,74,45,68,62,71,51,70,70,58,50,52,52,50,45,55,52,43,30,53,51,19,51,77,55,72,28,63,33,70,57,46,43,53,50,50,50,57,54,48,53,55,51,36,53,51,18,48,51,49,34,52,54,51,53,52,60,71,73,104